Protein AF-0000000075729092 (afdb_homodimer)

Solvent-accessible surface area (backbone atoms only — not comparable to full-atom values): 12522 Å² total; per-residue (Å²): 128,82,78,74,72,52,70,44,85,61,42,32,32,31,34,35,47,95,58,29,35,38,37,41,36,49,40,50,64,43,55,72,91,57,51,46,75,46,77,56,92,56,29,40,37,39,37,37,62,43,78,69,82,61,87,79,46,42,79,76,45,82,51,62,84,62,30,34,34,75,48,74,46,71,58,53,91,55,36,30,79,88,59,50,46,73,47,78,49,36,11,23,33,40,36,38,30,33,46,53,78,73,70,75,71,72,72,72,77,125,129,82,78,72,72,53,70,44,83,61,42,32,32,31,33,36,45,97,59,29,36,38,37,40,37,48,38,50,63,43,56,74,92,56,49,46,75,46,76,55,94,55,28,40,37,38,38,37,62,45,79,68,82,60,87,78,46,42,79,73,46,84,50,61,84,63,30,35,34,75,48,73,47,71,57,52,90,56,36,31,80,88,60,51,46,71,47,76,48,36,10,24,34,39,37,38,30,33,45,53,78,72,71,74,72,72,72,71,78,123

Foldseek 3Di:
DPPPWDEDEWDKDWDDDPWKIKIKTAAAPFDPVQWDWDADPQKIKIKGFFDDDDPPDDDDDDDDDGTIYIDMDGHDPQWDSVPWDWDADNRMIMIITTGHPPPPPPPPPD/DPVPWDEDEWDKDWDDDPWKIKIKTAAAPFDPVQWDWDADPQKIKIKGFFDDDDPPDDDDDDDDDGTIYIDMDGHDPQWDSVPWDWDADNRMIMIITTGHPPPPPPPPPD

Organism: Trichomonas vaginalis (strain ATCC PRA-98 / G3) (NCBI:txid412133)

pLDDT: mean 90.18, std 14.42, range [42.75, 98.44]

Secondary structure (DSSP, 8-state):
------EEPPPEEEEE-SSEEEEEEE-TT--GGG-EEEEETTEEEEEEEE----TTPEEEE-----EEEEEEEEPPTTB-GGG-EEEEETTEEEEEEEB-----------/------EEPPPEEEEE-SSEEEEEEE-TT--GGG-EEEEETTEEEEEEEE----TTPEEEE-----EEEEEEEEPPTTB-GGG-EEEEETTEEEEEEEBP----------

InterPro domains:
  IPR002068 Alpha crystallin/Hsp20 domain [PF00011] (15-105)
  IPR002068 Alpha crystallin/Hsp20 domain [PS01031] (3-110)
  IPR008978 HSP20-like chaperone [G3DSA:2.60.40.790] (1-109)
  IPR008978 HSP20-like chaperone [SSF49764] (6-106)
  IPR044587 Heat shock protein 21-like [PTHR46733] (16-103)

Radius of gyration: 22.76 Å; Cα contacts (8 Å, |Δi|>4): 459; chains: 2; bounding box: 58×94×54 Å

Nearest PDB structures (foldseek):
  5zul-assembly1_F-2  TM=8.854E-01  e=3.821E-09  Mycobacterium marinum M
  6l6m-assembly1_A  TM=8.908E-01  e=1.322E-08  Entamoeba histolytica
  5zul-assembly1_C-2  TM=9.025E-01  e=1.187E-08  Mycobacterium marinum M
  5zul-assembly1_A-2  TM=9.071E-01  e=3.686E-08  Mycobacterium marinum M
  7ck4-assembly1_A  TM=7.048E-01  e=1.732E-05  Synechococcus phage S-ShM2

Sequence (220 aa):
MSVTKTTITAPSDSFETAASYLINIELPGIAKKDVNIDISENIISVKAEKKGPCKDYTKIDSGRVYGSIESSWKVPKDGDAEKITAALNEGLLTITIPKTKKREIKINLEMSVTKTTITAPSDSFETAASYLINIELPGIAKKDVNIDISENIISVKAEKKGPCKDYTKIDSGRVYGSIESSWKVPKDGDAEKITAALNEGLLTITIPKTKKREIKINLE

Structure (mmCIF, N/CA/C/O backbone):
data_AF-0000000075729092-model_v1
#
loop_
_entity.id
_entity.type
_entity.pdbx_description
1 polymer 'Hsp20/alpha crystallin family protein'
#
loop_
_atom_site.group_PDB
_atom_site.id
_atom_site.type_symbol
_atom_site.label_atom_id
_atom_site.label_alt_id
_atom_site.label_comp_id
_atom_site.label_asym_id
_atom_site.label_entity_id
_atom_site.label_seq_id
_atom_site.pdbx_PDB_ins_code
_atom_site.Cartn_x
_atom_site.Cartn_y
_atom_site.Cartn_z
_atom_site.occupancy
_atom_site.B_iso_or_equiv
_atom_site.auth_seq_id
_atom_site.auth_comp_id
_atom_site.auth_asym_id
_atom_site.auth_atom_id
_atom_site.pdbx_PDB_model_num
ATOM 1 N N . MET A 1 1 ? 28.422 10.945 -12.906 1 42.75 1 MET A N 1
ATOM 2 C CA . MET A 1 1 ? 27.172 10.609 -13.586 1 42.75 1 MET A CA 1
ATOM 3 C C . MET A 1 1 ? 26 10.633 -12.609 1 42.75 1 MET A C 1
ATOM 5 O O . MET A 1 1 ? 26.047 9.992 -11.555 1 42.75 1 MET A O 1
ATOM 9 N N . SER A 1 2 ? 25.297 11.609 -12.43 1 48.78 2 SER A N 1
ATOM 10 C CA . SER A 1 2 ? 24.281 11.906 -11.43 1 48.78 2 SER A CA 1
ATOM 11 C C . SER A 1 2 ? 23.188 10.844 -11.422 1 48.78 2 SER A C 1
ATOM 13 O O . SER A 1 2 ? 22.516 10.617 -12.438 1 48.78 2 SER A O 1
ATOM 15 N N . VAL A 1 3 ? 23.406 9.656 -10.922 1 54.03 3 VAL A N 1
ATOM 16 C CA . VAL A 1 3 ? 22.453 8.555 -10.828 1 54.03 3 VAL A CA 1
ATOM 17 C C . VAL A 1 3 ? 21.078 9.094 -10.422 1 54.03 3 VAL A C 1
ATOM 19 O O . VAL A 1 3 ? 20.906 9.586 -9.305 1 54.03 3 VAL A O 1
ATOM 22 N N . THR A 1 4 ? 20.391 9.836 -11.266 1 60.59 4 THR A N 1
ATOM 23 C CA . THR A 1 4 ? 19.094 10.484 -11.039 1 60.59 4 THR A CA 1
ATOM 24 C C . THR A 1 4 ? 18.078 9.484 -10.5 1 60.59 4 THR A C 1
ATOM 26 O O . THR A 1 4 ? 17.672 8.57 -11.211 1 60.59 4 THR A O 1
ATOM 29 N N . LYS A 1 5 ? 18.25 9.227 -9.188 1 71.69 5 LYS A N 1
ATOM 30 C CA . LYS A 1 5 ? 17.266 8.336 -8.555 1 71.69 5 LYS A CA 1
ATOM 31 C C . LYS A 1 5 ? 15.844 8.773 -8.883 1 71.69 5 LYS A C 1
ATOM 33 O O . LYS A 1 5 ? 15.531 9.961 -8.898 1 71.69 5 LYS A O 1
ATOM 38 N N . THR A 1 6 ? 15.188 7.98 -9.656 1 86.75 6 THR A N 1
ATOM 39 C CA . THR A 1 6 ? 13.82 8.273 -10.078 1 86.75 6 THR A CA 1
ATOM 40 C C . THR A 1 6 ? 12.906 8.422 -8.867 1 86.75 6 THR A C 1
ATOM 42 O O . THR A 1 6 ? 12.883 7.555 -7.992 1 86.75 6 THR A O 1
ATOM 45 N N . THR A 1 7 ? 12.414 9.664 -8.688 1 93.25 7 THR A N 1
ATOM 46 C CA . THR A 1 7 ? 11.461 9.891 -7.613 1 93.25 7 THR A CA 1
ATOM 47 C C . THR A 1 7 ? 10.047 9.562 -8.062 1 93.25 7 THR A C 1
ATOM 49 O O . THR A 1 7 ? 9.609 9.992 -9.133 1 93.25 7 THR A O 1
ATOM 52 N N . ILE A 1 8 ? 9.406 8.688 -7.344 1 95.06 8 ILE A N 1
ATOM 53 C CA . ILE A 1 8 ? 8.039 8.32 -7.695 1 95.06 8 ILE A CA 1
ATOM 54 C C . ILE A 1 8 ? 7.062 9.023 -6.758 1 95.06 8 ILE A C 1
ATOM 56 O O . ILE A 1 8 ? 7.449 9.5 -5.688 1 95.06 8 ILE A O 1
ATOM 60 N N . THR A 1 9 ? 5.875 9.117 -7.23 1 94.56 9 THR A N 1
ATOM 61 C CA . THR A 1 9 ? 4.836 9.75 -6.426 1 94.56 9 THR A CA 1
ATOM 62 C C . THR A 1 9 ? 4.043 8.711 -5.645 1 94.56 9 THR A C 1
ATOM 64 O O . THR A 1 9 ? 3.418 7.824 -6.234 1 94.56 9 THR A O 1
ATOM 67 N N . ALA A 1 10 ? 4.09 8.859 -4.395 1 96.62 10 ALA A N 1
ATOM 68 C CA . ALA A 1 10 ? 3.252 7.992 -3.57 1 96.62 10 ALA A CA 1
ATOM 69 C C . ALA A 1 10 ? 1.82 8.516 -3.498 1 96.62 10 ALA A C 1
ATOM 71 O O . ALA A 1 10 ? 1.595 9.68 -3.168 1 96.62 10 ALA A O 1
ATOM 72 N N . PRO A 1 11 ? 0.875 7.711 -3.82 1 97.25 11 PRO A N 1
ATOM 73 C CA . PRO A 1 11 ? -0.498 8.195 -3.674 1 97.25 11 PRO A CA 1
ATOM 74 C C . PRO A 1 11 ? -0.792 8.719 -2.27 1 97.25 11 PRO A C 1
ATOM 76 O O . PRO A 1 11 ? -0.457 8.062 -1.28 1 97.25 11 PRO A O 1
ATOM 79 N N . SER A 1 12 ? -1.35 9.93 -2.248 1 97.75 12 SER A N 1
ATOM 80 C CA . SER A 1 12 ? -1.624 10.547 -0.955 1 97.75 12 SER A CA 1
ATOM 81 C C . SER A 1 12 ? -2.883 11.406 -1.01 1 97.75 12 SER A C 1
ATOM 83 O O . SER A 1 12 ? -3.307 11.828 -2.088 1 97.75 12 SER A O 1
ATOM 85 N N . ASP A 1 13 ? -3.527 11.516 0.143 1 97 13 ASP A N 1
ATOM 86 C CA . ASP A 1 13 ? -4.637 12.453 0.283 1 97 13 ASP A CA 1
ATOM 87 C C . ASP A 1 13 ? -4.617 13.125 1.655 1 97 13 ASP A C 1
ATOM 89 O O . ASP A 1 13 ? -3.855 12.719 2.539 1 97 13 ASP A O 1
ATOM 93 N N . SER A 1 14 ? -5.25 14.242 1.708 1 97.44 14 SER A N 1
ATOM 94 C CA . SER A 1 14 ? -5.344 14.953 2.977 1 97.44 14 SER A CA 1
ATOM 95 C C . SER A 1 14 ? -6.789 15.336 3.291 1 97.44 14 SER A C 1
ATOM 97 O O . SER A 1 14 ? -7.582 15.578 2.381 1 97.44 14 SER A O 1
ATOM 99 N N . PHE A 1 15 ? -7.035 15.391 4.613 1 97.06 15 PHE A N 1
ATOM 100 C CA . PHE A 1 15 ? -8.367 15.695 5.125 1 97.06 15 PHE A CA 1
ATOM 101 C C . PHE A 1 15 ? -8.289 16.656 6.301 1 97.06 15 PHE A C 1
ATOM 103 O O . PHE A 1 15 ? -7.238 16.781 6.938 1 97.06 15 PHE A O 1
ATOM 110 N N . GLU A 1 16 ? -9.453 17.266 6.477 1 96.31 16 GLU A N 1
ATOM 111 C CA . GLU A 1 16 ? -9.609 18.125 7.652 1 96.31 16 GLU A CA 1
ATOM 112 C C . GLU A 1 16 ? -10.797 17.688 8.5 1 96.31 16 GLU A C 1
ATOM 114 O O . GLU A 1 16 ? -11.875 17.406 7.965 1 96.31 16 GLU A O 1
ATOM 119 N N . THR A 1 17 ? -10.555 17.578 9.797 1 94.69 17 THR A N 1
ATOM 120 C CA . THR A 1 17 ? -11.617 17.359 10.773 1 94.69 17 THR A CA 1
ATOM 121 C C . THR A 1 17 ? -11.742 18.562 11.711 1 94.69 17 THR A C 1
ATOM 123 O O . THR A 1 17 ? -11.031 19.562 11.547 1 94.69 17 THR A O 1
ATOM 126 N N . ALA A 1 18 ? -12.672 18.438 12.586 1 93.31 18 ALA A N 1
ATOM 127 C CA . ALA A 1 18 ? -12.828 19.516 13.539 1 93.31 18 ALA A CA 1
ATOM 128 C C . ALA A 1 18 ? -11.594 19.672 14.422 1 93.31 18 ALA A C 1
ATOM 130 O O . ALA A 1 18 ? -11.195 20.781 14.766 1 93.31 18 ALA A O 1
ATOM 131 N N . ALA A 1 19 ? -10.922 18.609 14.656 1 95.38 19 ALA A N 1
ATOM 132 C CA . ALA A 1 19 ? -9.875 18.609 15.672 1 95.38 19 ALA A CA 1
ATOM 133 C C . ALA A 1 19 ? -8.492 18.531 15.023 1 95.38 19 ALA A C 1
ATOM 135 O O . ALA A 1 19 ? -7.48 18.828 15.672 1 95.38 19 ALA A O 1
ATOM 136 N N . SER A 1 20 ? -8.477 18.047 13.773 1 97.19 20 SER A N 1
ATOM 137 C CA . SER A 1 20 ? -7.145 17.75 13.242 1 97.19 20 SER A CA 1
ATOM 138 C C . SER A 1 20 ? -7.141 17.766 11.719 1 97.19 20 SER A C 1
ATOM 140 O O . SER A 1 20 ? -8.203 17.812 11.094 1 97.19 20 SER A O 1
ATOM 142 N N . TYR A 1 21 ? -5.996 17.828 11.141 1 97.25 21 TYR A N 1
ATOM 143 C CA . TYR A 1 21 ? -5.727 17.5 9.75 1 97.25 21 TYR A CA 1
ATOM 144 C C . TYR A 1 21 ? -5.109 16.109 9.625 1 97.25 21 TYR A C 1
ATOM 146 O O . TYR A 1 21 ? -4.312 15.695 10.477 1 97.25 21 TYR A O 1
ATOM 154 N N . LEU A 1 22 ? -5.469 15.422 8.547 1 97.5 22 LEU A N 1
ATOM 155 C CA . LEU A 1 22 ? -4.953 14.078 8.297 1 97.5 22 LEU A CA 1
ATOM 156 C C . LEU A 1 22 ? -4.285 13.992 6.93 1 97.5 22 LEU A C 1
ATOM 158 O O . LEU A 1 22 ? -4.809 14.523 5.945 1 97.5 22 LEU A O 1
ATOM 162 N N . ILE A 1 23 ? -3.123 13.422 6.926 1 97.88 23 ILE A N 1
ATOM 163 C CA . ILE A 1 23 ? -2.443 13.086 5.68 1 97.88 23 ILE A CA 1
ATOM 164 C C . ILE A 1 23 ? -2.266 11.57 5.59 1 97.88 23 ILE A C 1
ATOM 166 O O . ILE A 1 23 ? -1.713 10.945 6.496 1 97.88 23 ILE A O 1
ATOM 170 N N . ASN A 1 24 ? -2.811 10.984 4.527 1 97.69 24 ASN A N 1
ATOM 171 C CA . ASN A 1 24 ? -2.641 9.562 4.273 1 97.69 24 ASN A CA 1
ATOM 172 C C . ASN A 1 24 ? -1.736 9.305 3.072 1 97.69 24 ASN A C 1
ATOM 174 O O . ASN A 1 24 ? -1.952 9.875 1.998 1 97.69 24 ASN A O 1
ATOM 178 N N . ILE A 1 25 ? -0.738 8.523 3.238 1 98.25 25 ILE A N 1
ATOM 179 C CA . ILE A 1 25 ? 0.215 8.195 2.182 1 98.25 25 ILE A CA 1
ATOM 180 C C . ILE A 1 25 ? 0.322 6.684 2.029 1 98.25 25 ILE A C 1
ATOM 182 O O . ILE A 1 25 ? 0.516 5.965 3.014 1 98.25 25 ILE A O 1
ATOM 186 N N . GLU A 1 26 ? 0.183 6.176 0.829 1 98.38 26 GLU A N 1
ATOM 187 C CA . GLU A 1 26 ? 0.308 4.742 0.588 1 98.38 26 GLU A CA 1
ATOM 188 C C . GLU A 1 26 ? 1.766 4.344 0.373 1 98.38 26 GLU A C 1
ATOM 190 O O . GLU A 1 26 ? 2.408 4.809 -0.57 1 98.38 26 GLU A O 1
ATOM 195 N N . LEU A 1 27 ? 2.248 3.451 1.256 1 98.19 27 LEU A N 1
ATOM 196 C CA . LEU A 1 27 ? 3.617 2.951 1.213 1 98.19 27 LEU A CA 1
ATOM 197 C C . LEU A 1 27 ? 3.641 1.427 1.278 1 98.19 27 LEU A C 1
ATOM 199 O O . LEU A 1 27 ? 4.266 0.85 2.174 1 98.19 27 LEU A O 1
ATOM 203 N N . PRO A 1 28 ? 3.074 0.853 0.327 1 97.75 28 PRO A N 1
ATOM 204 C CA . PRO A 1 28 ? 3.006 -0.609 0.388 1 97.75 28 PRO A CA 1
ATOM 205 C C . PRO A 1 28 ? 4.383 -1.269 0.298 1 97.75 28 PRO A C 1
ATOM 207 O O . PRO A 1 28 ? 5.176 -0.927 -0.58 1 97.75 28 PRO A O 1
ATOM 210 N N . GLY A 1 29 ? 4.621 -2.213 1.146 1 96.75 29 GLY A N 1
ATOM 211 C CA . GLY A 1 29 ? 5.844 -2.996 1.079 1 96.75 29 GLY A CA 1
ATOM 212 C C . GLY A 1 29 ? 7.023 -2.324 1.759 1 96.75 29 GLY A C 1
ATOM 213 O O . GLY A 1 29 ? 8.156 -2.807 1.675 1 96.75 29 GLY A O 1
ATOM 214 N N . ILE A 1 30 ? 6.746 -1.215 2.389 1 97.38 30 ILE A N 1
ATOM 215 C CA . ILE A 1 30 ? 7.828 -0.487 3.041 1 97.38 30 ILE A CA 1
ATOM 216 C C . ILE A 1 30 ? 7.688 -0.601 4.555 1 97.38 30 ILE A C 1
ATOM 218 O O . ILE A 1 30 ? 6.633 -0.287 5.113 1 97.38 30 ILE A O 1
ATOM 222 N N . ALA A 1 31 ? 8.695 -1.02 5.172 1 96.25 31 ALA A N 1
ATOM 223 C CA . ALA A 1 31 ? 8.688 -1.186 6.621 1 96.25 31 ALA A CA 1
ATOM 224 C C . ALA A 1 31 ? 8.812 0.162 7.328 1 96.25 31 ALA A C 1
ATOM 226 O O . ALA A 1 31 ? 9.383 1.106 6.781 1 96.25 31 ALA A O 1
ATOM 227 N N . LYS A 1 32 ? 8.281 0.148 8.539 1 96.75 32 LYS A N 1
ATOM 228 C CA . LYS A 1 32 ? 8.32 1.366 9.344 1 96.75 32 LYS A CA 1
ATOM 229 C C . LYS A 1 32 ? 9.742 1.896 9.484 1 96.75 32 LYS A C 1
ATOM 231 O O . LYS A 1 32 ? 9.969 3.104 9.398 1 96.75 32 LYS A O 1
ATOM 236 N N . LYS A 1 33 ? 10.711 1.034 9.703 1 96.5 33 LYS A N 1
ATOM 237 C CA . LYS A 1 33 ? 12.102 1.417 9.93 1 96.5 33 LYS A CA 1
ATOM 238 C C . LYS A 1 33 ? 12.695 2.078 8.688 1 96.5 33 LYS A C 1
ATOM 240 O O . LYS A 1 33 ? 13.719 2.764 8.773 1 96.5 33 LYS A O 1
ATOM 245 N N . ASP A 1 34 ? 12.102 1.893 7.555 1 97.12 34 ASP A N 1
ATOM 246 C CA . ASP A 1 34 ? 12.625 2.4 6.293 1 97.12 34 ASP A CA 1
ATOM 247 C C . ASP A 1 34 ? 11.922 3.693 5.883 1 97.12 34 ASP A C 1
ATOM 249 O O . ASP A 1 34 ? 12.094 4.168 4.758 1 97.12 34 ASP A O 1
ATOM 253 N N . VAL A 1 35 ? 11.125 4.215 6.723 1 98.19 35 VAL A N 1
ATOM 254 C CA . VAL A 1 35 ? 10.438 5.477 6.469 1 98.19 35 VAL A CA 1
ATOM 255 C C . VAL A 1 35 ? 11 6.562 7.379 1 98.19 35 VAL A C 1
ATOM 257 O O . VAL A 1 35 ? 11.062 6.391 8.602 1 98.19 35 VAL A O 1
ATOM 260 N N . ASN A 1 36 ? 11.398 7.652 6.754 1 98.25 36 ASN A N 1
ATOM 261 C CA . ASN A 1 36 ? 11.898 8.805 7.496 1 98.25 36 ASN A CA 1
ATOM 262 C C . ASN A 1 36 ? 10.93 9.984 7.422 1 98.25 36 ASN A C 1
ATOM 264 O O . ASN A 1 36 ? 10.5 10.375 6.336 1 98.25 36 ASN A O 1
ATOM 268 N N . ILE A 1 37 ? 10.602 10.461 8.555 1 97.94 37 ILE A N 1
ATOM 269 C CA . ILE A 1 37 ? 9.734 11.633 8.641 1 97.94 37 ILE A CA 1
ATOM 270 C C . ILE A 1 37 ? 10.438 12.75 9.398 1 97.94 37 ILE A C 1
ATOM 272 O O . ILE A 1 37 ? 10.953 12.531 10.5 1 97.94 37 ILE A O 1
ATOM 276 N N . ASP A 1 38 ? 10.445 13.859 8.836 1 96.88 38 ASP A N 1
ATOM 277 C CA . ASP A 1 38 ? 11.055 15.031 9.453 1 96.88 38 ASP A CA 1
ATOM 278 C C . ASP A 1 38 ? 10.086 16.219 9.43 1 96.88 38 ASP A C 1
ATOM 280 O O . ASP A 1 38 ? 9.367 16.422 8.453 1 96.88 38 ASP A O 1
ATOM 284 N N . ILE A 1 39 ? 10.117 16.922 10.453 1 95.19 39 ILE A N 1
ATOM 285 C CA . ILE A 1 39 ? 9.328 18.141 10.531 1 95.19 39 ILE A CA 1
ATOM 286 C C . ILE A 1 39 ? 10.234 19.328 10.828 1 95.19 39 ILE A C 1
ATOM 288 O O . ILE A 1 39 ? 10.844 19.406 11.898 1 95.19 39 ILE A O 1
ATOM 292 N N . SER A 1 40 ? 10.336 20.219 9.898 1 94.25 40 SER A N 1
ATOM 293 C CA . SER A 1 40 ? 11.148 21.422 10.047 1 94.25 40 SER A CA 1
ATOM 294 C C . SER A 1 40 ? 10.508 22.609 9.344 1 94.25 40 SER A C 1
ATOM 296 O O . SER A 1 40 ? 10.031 22.5 8.211 1 94.25 40 SER A O 1
ATOM 298 N N . GLU A 1 41 ? 10.492 23.734 10.047 1 93.62 41 GLU A N 1
ATOM 299 C CA . GLU A 1 41 ? 9.953 24.969 9.492 1 93.62 41 GLU A CA 1
ATOM 300 C C . GLU A 1 41 ? 8.531 24.766 8.977 1 93.62 41 GLU A C 1
ATOM 302 O O . GLU A 1 41 ? 8.211 25.172 7.859 1 93.62 41 GLU A O 1
ATOM 307 N N . ASN A 1 42 ? 7.766 24.047 9.609 1 94.38 42 ASN A N 1
ATOM 308 C CA . ASN A 1 42 ? 6.352 23.812 9.328 1 94.38 42 ASN A CA 1
ATOM 309 C C . ASN A 1 42 ? 6.164 22.984 8.055 1 94.38 42 ASN A C 1
ATOM 311 O O . ASN A 1 42 ? 5.168 23.141 7.352 1 94.38 42 ASN A O 1
ATOM 315 N N . ILE A 1 43 ? 7.242 22.281 7.816 1 97.25 43 ILE A N 1
ATOM 316 C CA . ILE A 1 43 ? 7.148 21.375 6.668 1 97.25 43 ILE A CA 1
ATOM 317 C C . ILE A 1 43 ? 7.34 19.938 7.129 1 97.25 43 ILE A C 1
ATOM 319 O O . ILE A 1 43 ? 8.297 19.625 7.844 1 97.25 43 ILE A O 1
ATOM 323 N N . ILE A 1 44 ? 6.402 19.172 6.801 1 98.06 44 ILE A N 1
ATOM 324 C CA . ILE A 1 44 ? 6.523 17.734 7.043 1 98.06 44 ILE A CA 1
ATOM 325 C C . ILE A 1 44 ? 7.148 17.062 5.824 1 98.06 44 ILE A C 1
ATOM 327 O O . ILE A 1 44 ? 6.645 17.188 4.707 1 98.06 44 ILE A O 1
ATOM 331 N N . SER A 1 45 ? 8.266 16.391 5.996 1 98.06 45 SER A N 1
ATOM 332 C CA . SER A 1 45 ? 8.93 15.672 4.91 1 98.06 45 SER A CA 1
ATOM 333 C C . SER A 1 45 ? 8.945 14.172 5.16 1 98.06 45 SER A C 1
ATOM 335 O O . SER A 1 45 ? 9.328 13.719 6.242 1 98.06 45 SER A O 1
ATOM 337 N N . VAL A 1 46 ? 8.492 13.477 4.16 1 98.31 46 VAL A N 1
ATOM 338 C CA . VAL A 1 46 ? 8.5 12.023 4.242 1 98.31 46 VAL A CA 1
ATOM 339 C C . VAL A 1 46 ? 9.406 11.445 3.158 1 98.31 46 VAL A C 1
ATOM 341 O O . VAL A 1 46 ? 9.281 11.805 1.983 1 98.31 46 VAL A O 1
ATOM 344 N N . LYS A 1 47 ? 10.305 10.594 3.594 1 98.25 47 LYS A N 1
ATOM 345 C CA . LYS A 1 47 ? 11.211 9.938 2.656 1 98.25 47 LYS A CA 1
ATOM 346 C C . LYS A 1 47 ? 11.188 8.422 2.842 1 98.25 47 LYS A C 1
ATOM 348 O O . LYS A 1 47 ? 11.172 7.934 3.971 1 98.25 47 LYS A O 1
ATOM 353 N N . ALA A 1 48 ? 11.18 7.727 1.741 1 97.94 48 ALA A N 1
ATOM 354 C CA . ALA A 1 48 ? 11.25 6.27 1.738 1 97.94 48 ALA A CA 1
ATOM 355 C C . ALA A 1 48 ? 11.75 5.75 0.392 1 97.94 48 ALA A C 1
ATOM 357 O O . ALA A 1 48 ? 11.984 6.527 -0.534 1 97.94 48 ALA A O 1
ATOM 358 N N . GLU A 1 49 ? 11.992 4.434 0.396 1 96.88 49 GLU A N 1
ATOM 359 C CA . GLU A 1 49 ? 12.438 3.801 -0.84 1 96.88 49 GLU A CA 1
ATOM 360 C C . GLU A 1 49 ? 11.641 2.535 -1.134 1 96.88 49 GLU A C 1
ATOM 362 O O . GLU A 1 49 ? 11.539 1.646 -0.284 1 96.88 49 GLU A O 1
ATOM 367 N N . LYS A 1 50 ? 11 2.607 -2.275 1 96 50 LYS A N 1
ATOM 368 C CA . LYS A 1 50 ? 10.352 1.394 -2.758 1 96 50 LYS A CA 1
ATOM 369 C C . LYS A 1 50 ? 11.289 0.582 -3.646 1 96 50 LYS A C 1
ATOM 371 O O . LYS A 1 50 ? 11.508 0.932 -4.809 1 96 50 LYS A O 1
ATOM 376 N N . LYS A 1 51 ? 11.695 -0.49 -3.158 1 92.12 51 LYS A N 1
ATOM 377 C CA . LYS A 1 51 ? 12.703 -1.285 -3.855 1 92.12 51 LYS A CA 1
ATOM 378 C C . LYS A 1 51 ? 12.055 -2.211 -4.883 1 92.12 51 LYS A C 1
ATOM 380 O O . LYS A 1 51 ? 10.992 -2.777 -4.633 1 92.12 51 LYS A O 1
ATOM 385 N N . GLY A 1 52 ? 12.734 -2.352 -6.012 1 86.88 52 GLY A N 1
ATOM 386 C CA . GLY A 1 52 ? 12.266 -3.215 -7.086 1 86.88 52 GLY A CA 1
ATOM 387 C C . GLY A 1 52 ? 12.656 -4.668 -6.891 1 86.88 52 GLY A C 1
ATOM 388 O O . GLY A 1 52 ? 13.281 -5.023 -5.895 1 86.88 52 GLY A O 1
ATOM 389 N N . PRO A 1 53 ? 12.258 -5.469 -7.891 1 84.25 53 PRO A N 1
ATOM 390 C CA . PRO A 1 53 ? 12.547 -6.898 -7.793 1 84.25 53 PRO A CA 1
ATOM 391 C C . PRO A 1 53 ? 14.047 -7.203 -7.895 1 84.25 53 PRO A C 1
ATOM 393 O O . PRO A 1 53 ? 14.812 -6.371 -8.383 1 84.25 53 PRO A O 1
ATOM 396 N N . CYS A 1 54 ? 14.359 -8.406 -7.441 1 86.25 54 CYS A N 1
ATOM 397 C CA . CYS A 1 54 ? 15.734 -8.875 -7.52 1 86.25 54 CYS A CA 1
ATOM 398 C C . CYS A 1 54 ? 16.141 -9.125 -8.969 1 86.25 54 CYS A C 1
ATOM 400 O O . CYS A 1 54 ? 15.289 -9.336 -9.836 1 86.25 54 CYS A O 1
ATOM 402 N N . LYS A 1 55 ? 17.375 -9.258 -9.188 1 84.94 55 LYS A N 1
ATOM 403 C CA . LYS A 1 55 ? 17.938 -9.445 -10.523 1 84.94 55 LYS A CA 1
ATOM 404 C C . LYS A 1 55 ? 17.578 -10.82 -11.078 1 84.94 55 LYS A C 1
ATOM 406 O O . LYS A 1 55 ? 17.422 -10.992 -12.289 1 84.94 55 LYS A O 1
ATOM 411 N N . ASP A 1 56 ? 17.422 -11.758 -10.188 1 87.56 56 ASP A N 1
ATOM 412 C CA . ASP A 1 56 ? 17.188 -13.133 -10.617 1 87.56 56 ASP A CA 1
ATOM 413 C C . ASP A 1 56 ? 15.711 -13.359 -10.953 1 87.56 56 ASP A C 1
ATOM 415 O O . ASP A 1 56 ? 15.32 -14.469 -11.328 1 87.56 56 ASP A O 1
ATOM 419 N N . TYR A 1 57 ? 14.969 -12.367 -10.852 1 90.62 57 TYR A N 1
ATOM 420 C CA . TYR A 1 57 ? 13.547 -12.469 -11.156 1 90.62 57 TYR A CA 1
ATOM 421 C C . TYR A 1 57 ? 13.266 -12.031 -12.586 1 90.62 57 TYR A C 1
ATOM 423 O O . TYR A 1 57 ? 13.797 -11.023 -13.055 1 90.62 57 TYR A O 1
ATOM 431 N N . THR A 1 58 ? 12.555 -12.836 -13.32 1 93.38 58 THR A N 1
ATOM 432 C CA . THR A 1 58 ? 12.109 -12.453 -14.648 1 93.38 58 THR A CA 1
ATOM 433 C C . THR A 1 58 ? 10.742 -11.766 -14.586 1 93.38 58 THR A C 1
ATOM 435 O O . THR A 1 58 ? 9.758 -12.383 -14.172 1 93.38 58 THR A O 1
ATOM 438 N N . LYS A 1 59 ? 10.719 -10.602 -15.086 1 93.94 59 LYS A N 1
ATOM 439 C CA . LYS A 1 59 ? 9.477 -9.828 -15.039 1 93.94 59 LYS A CA 1
ATOM 440 C C . LYS A 1 59 ? 8.477 -10.328 -16.078 1 93.94 59 LYS A C 1
ATOM 442 O O . LYS A 1 59 ? 8.82 -10.5 -17.25 1 93.94 59 LYS A O 1
ATOM 447 N N . ILE A 1 60 ? 7.316 -10.609 -15.664 1 94.31 60 ILE A N 1
ATOM 448 C CA . ILE A 1 60 ? 6.25 -11.047 -16.562 1 94.31 60 ILE A CA 1
ATOM 449 C C . ILE A 1 60 ? 5.305 -9.883 -16.844 1 94.31 60 ILE A C 1
ATOM 451 O O . ILE A 1 60 ? 4.965 -9.617 -18 1 94.31 60 ILE A O 1
ATOM 455 N N . ASP A 1 61 ? 4.859 -9.156 -15.859 1 92.62 61 ASP A N 1
ATOM 456 C CA . ASP A 1 61 ? 4 -7.98 -15.93 1 92.62 61 ASP A CA 1
ATOM 457 C C . ASP A 1 61 ? 4.391 -6.949 -14.875 1 92.62 61 ASP A C 1
ATOM 459 O O . ASP A 1 61 ? 4.77 -7.309 -13.758 1 92.62 61 ASP A O 1
ATOM 463 N N . SER A 1 62 ? 4.324 -5.609 -15.344 1 90.06 62 SER A N 1
ATOM 464 C CA . SER A 1 62 ? 4.738 -4.531 -14.453 1 90.06 62 SER A CA 1
ATOM 465 C C . SER A 1 62 ? 3.627 -3.5 -14.281 1 90.06 62 SER A C 1
ATOM 467 O O . SER A 1 62 ? 3.184 -2.887 -15.25 1 90.06 62 SER A O 1
ATOM 469 N N . GLY A 1 63 ? 3.141 -3.447 -13.148 1 94 63 GLY A N 1
ATOM 470 C CA . GLY A 1 63 ? 2.135 -2.439 -12.844 1 94 63 GLY A CA 1
ATOM 471 C C . GLY A 1 63 ? 2.465 -1.613 -11.617 1 94 63 GLY A C 1
ATOM 472 O O . GLY A 1 63 ? 1.81 -0.605 -11.344 1 94 63 GLY A O 1
ATOM 473 N N . ARG A 1 64 ? 3.512 -2.068 -11.039 1 95.44 64 ARG A N 1
ATOM 474 C CA . ARG A 1 64 ? 3.971 -1.312 -9.875 1 95.44 64 ARG A CA 1
ATOM 475 C C . ARG A 1 64 ? 5.156 -0.423 -10.242 1 95.44 64 ARG A C 1
ATOM 477 O O . ARG A 1 64 ? 5.887 -0.708 -11.188 1 95.44 64 ARG A O 1
ATOM 484 N N . VAL A 1 65 ? 5.223 0.643 -9.531 1 94.19 65 VAL A N 1
ATOM 485 C CA . VAL A 1 65 ? 6.34 1.558 -9.742 1 94.19 65 VAL A CA 1
ATOM 486 C C . VAL A 1 65 ? 7.305 1.476 -8.562 1 94.19 65 VAL A C 1
ATOM 488 O O . VAL A 1 65 ? 6.902 1.137 -7.445 1 94.19 65 VAL A O 1
ATOM 491 N N . TYR A 1 66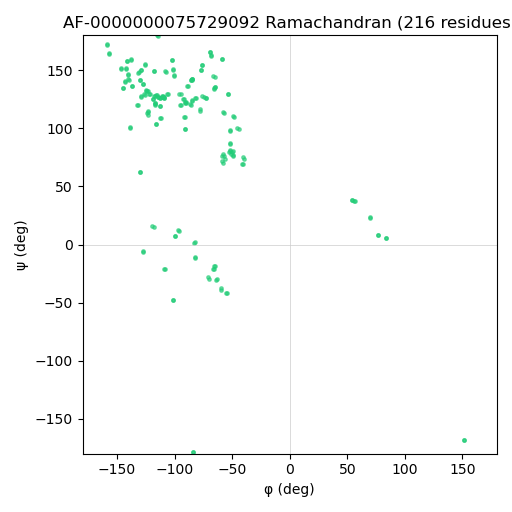 ? 8.586 1.704 -8.953 1 94.94 66 TYR A N 1
ATOM 492 C CA . TYR A 1 66 ? 9.633 1.598 -7.945 1 94.94 66 TYR A CA 1
ATOM 493 C C . TYR A 1 66 ? 10.547 2.816 -7.98 1 94.94 66 TYR A C 1
ATOM 495 O O . TYR A 1 66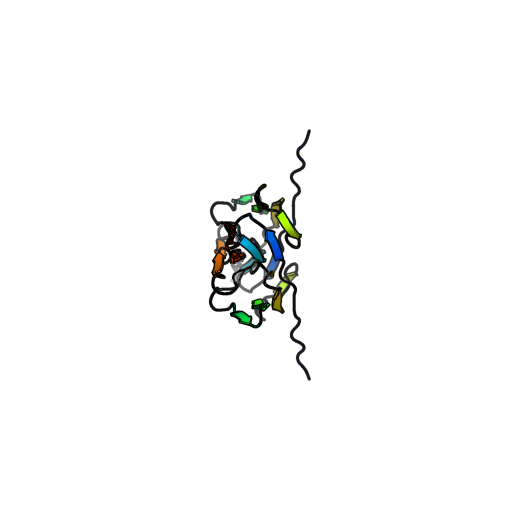 ? 10.797 3.385 -9.047 1 94.94 66 TYR A O 1
ATOM 503 N N . GLY A 1 67 ? 11.047 3.148 -6.824 1 96.25 67 GLY A N 1
ATOM 504 C CA . GLY A 1 67 ? 11.938 4.297 -6.734 1 96.25 67 GLY A CA 1
ATOM 505 C C . GLY A 1 67 ? 11.898 4.98 -5.383 1 96.25 67 GLY A C 1
ATOM 506 O O . GLY A 1 67 ? 11.383 4.418 -4.414 1 96.25 67 GLY A O 1
ATOM 507 N N . SER A 1 68 ? 12.508 6.152 -5.359 1 97.31 68 SER A N 1
ATOM 508 C CA . SER A 1 68 ? 12.555 6.938 -4.129 1 97.31 68 SER A CA 1
ATOM 509 C C . SER A 1 68 ? 11.297 7.781 -3.967 1 97.31 68 SER A C 1
ATOM 511 O O . SER A 1 68 ? 10.758 8.305 -4.945 1 97.31 68 SER A O 1
ATOM 513 N N . ILE A 1 69 ? 10.875 7.883 -2.744 1 97.81 69 ILE A N 1
ATOM 514 C CA . ILE A 1 69 ? 9.727 8.703 -2.389 1 97.81 69 ILE A CA 1
ATOM 515 C C . ILE A 1 69 ? 10.172 9.891 -1.543 1 97.81 69 ILE A C 1
ATOM 517 O O . ILE A 1 69 ? 10.875 9.719 -0.544 1 97.81 69 ILE A O 1
ATOM 521 N N . GLU A 1 70 ? 9.805 11.008 -1.993 1 97.56 70 GLU A N 1
ATOM 522 C CA . GLU A 1 70 ? 10.031 12.25 -1.256 1 97.56 70 GLU A CA 1
ATOM 523 C C . GLU A 1 70 ? 8.82 13.172 -1.346 1 97.56 70 GLU A C 1
ATOM 525 O O . GLU A 1 70 ? 8.602 13.828 -2.369 1 97.56 70 GLU A O 1
ATOM 530 N N . SER A 1 71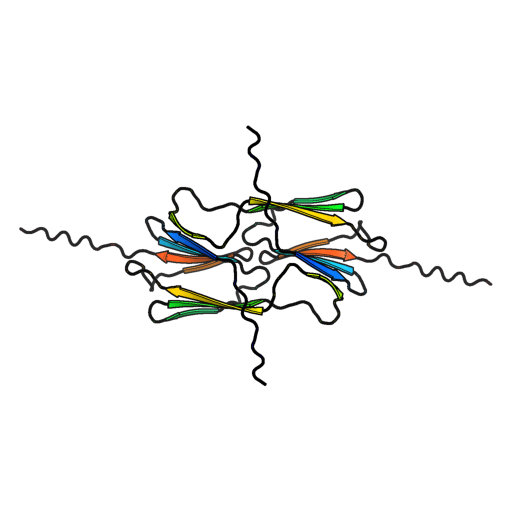 ? 8.055 13.156 -0.293 1 97.56 71 SER A N 1
ATOM 531 C CA . SER A 1 71 ? 6.84 13.961 -0.235 1 97.56 71 SER A CA 1
ATOM 532 C C . SER A 1 71 ? 6.914 14.992 0.888 1 97.56 71 SER A C 1
ATOM 534 O O . SER A 1 71 ? 7.555 14.758 1.913 1 97.56 71 SER A O 1
ATOM 536 N N . SER A 1 72 ? 6.25 16.109 0.663 1 97.31 72 SER A N 1
ATOM 537 C CA . SER A 1 72 ? 6.227 17.141 1.701 1 97.31 72 SER A CA 1
ATOM 538 C C . SER A 1 72 ? 4.867 17.812 1.779 1 97.31 72 SER A C 1
ATOM 540 O O . SER A 1 72 ? 4.145 17.891 0.783 1 97.31 72 SER A O 1
ATOM 542 N N . TRP A 1 73 ? 4.578 18.266 2.969 1 97.25 73 TRP A N 1
ATOM 543 C CA . TRP A 1 73 ? 3.338 18.984 3.23 1 97.25 73 TRP A CA 1
ATOM 544 C C . TRP A 1 73 ? 3.576 20.141 4.188 1 97.25 73 TRP A C 1
ATOM 546 O O . TRP A 1 73 ? 4.359 20.031 5.133 1 97.25 73 TRP A O 1
ATOM 556 N N . LYS A 1 74 ? 2.883 21.188 4.023 1 97.06 74 LYS A N 1
ATOM 557 C CA . LYS A 1 74 ? 2.951 22.312 4.941 1 97.06 74 LYS A CA 1
ATOM 558 C C . LYS A 1 74 ? 1.961 22.156 6.09 1 97.06 74 LYS A C 1
ATOM 560 O O . LYS A 1 74 ? 0.813 21.766 5.879 1 97.06 74 LYS A O 1
ATOM 565 N N . VAL A 1 75 ? 2.449 22.453 7.258 1 97.12 75 VAL A N 1
ATOM 566 C CA . VAL A 1 75 ? 1.556 22.453 8.414 1 97.12 75 VAL A CA 1
ATOM 567 C C . VAL A 1 75 ? 0.633 23.672 8.344 1 97.12 75 VAL A C 1
ATOM 569 O O . VAL A 1 75 ? 1.098 24.812 8.211 1 97.12 75 VAL A O 1
ATOM 572 N N . PRO A 1 76 ? -0.616 23.422 8.414 1 96 76 PRO A N 1
ATOM 573 C CA . PRO A 1 76 ? -1.541 24.562 8.367 1 96 76 PRO A CA 1
ATOM 574 C C . PRO A 1 76 ? -1.298 25.562 9.484 1 96 76 PRO A C 1
ATOM 576 O O . PRO A 1 76 ? -0.75 25.219 10.531 1 96 76 PRO A O 1
ATOM 579 N N . LYS A 1 77 ? -1.777 26.797 9.312 1 94 77 LYS A N 1
ATOM 580 C CA . LYS A 1 77 ? -1.552 27.859 10.273 1 94 77 LYS A CA 1
ATOM 581 C C . LYS A 1 77 ? -2.121 27.516 11.641 1 94 77 LYS A C 1
ATOM 583 O O . LYS A 1 77 ? -1.523 27.828 12.672 1 94 77 LYS A O 1
ATOM 588 N N . ASP A 1 78 ? -3.234 26.875 11.641 1 95.69 78 ASP A N 1
ATOM 589 C CA . ASP A 1 78 ? -3.871 26.547 12.914 1 95.69 78 ASP A CA 1
ATOM 590 C C . ASP A 1 78 ? -3.531 25.109 13.328 1 95.69 78 ASP A C 1
ATOM 592 O O . ASP A 1 78 ? -4.211 24.531 14.18 1 95.69 78 ASP A O 1
ATOM 596 N N . GLY A 1 79 ? -2.57 24.547 12.641 1 96.69 79 GLY A N 1
ATOM 597 C CA . GLY A 1 79 ? -2.078 23.234 13.055 1 96.69 79 GLY A CA 1
ATOM 598 C C . GLY A 1 79 ? -1.006 23.312 14.117 1 96.69 79 GLY A C 1
ATOM 599 O O . GLY A 1 79 ? -0.152 24.203 14.086 1 96.69 79 GLY A O 1
ATOM 600 N N . ASP A 1 80 ? -1.029 22.406 15.07 1 95.12 80 ASP A N 1
ATOM 601 C CA . ASP A 1 80 ? -0.029 22.328 16.125 1 95.12 80 ASP A CA 1
ATOM 602 C C . ASP A 1 80 ? 1.121 21.406 15.734 1 95.12 80 ASP A C 1
ATOM 604 O O . ASP A 1 80 ? 1.047 20.203 15.93 1 95.12 80 ASP A O 1
ATOM 608 N N . ALA A 1 81 ? 2.197 21.953 15.289 1 93.75 81 ALA A N 1
ATOM 609 C CA . ALA A 1 81 ? 3.33 21.203 14.758 1 93.75 81 ALA A CA 1
ATOM 610 C C . ALA A 1 81 ? 3.99 20.375 15.852 1 93.75 81 ALA A C 1
ATOM 612 O O . ALA A 1 81 ? 4.621 19.344 15.562 1 93.75 81 ALA A O 1
ATOM 613 N N . GLU A 1 82 ? 3.785 20.734 17.062 1 93.56 82 GLU A N 1
ATOM 614 C CA . GLU A 1 82 ? 4.441 20.062 18.188 1 93.56 82 GLU A CA 1
ATOM 615 C C . GLU A 1 82 ? 3.695 18.797 18.578 1 93.56 82 GLU A C 1
ATOM 617 O O . GLU A 1 82 ? 4.223 17.969 19.328 1 93.56 82 GLU A O 1
ATOM 622 N N . LYS A 1 83 ? 2.576 18.656 18.078 1 95.75 83 LYS A N 1
ATOM 623 C CA . LYS A 1 83 ? 1.764 17.531 18.5 1 95.75 83 LYS A CA 1
ATOM 624 C C . LYS A 1 83 ? 1.457 16.594 17.344 1 95.75 83 LYS A C 1
ATOM 626 O O . LYS A 1 83 ? 0.544 15.766 17.422 1 95.75 83 LYS A O 1
ATOM 631 N N . ILE A 1 84 ? 2.166 16.766 16.344 1 97.25 84 ILE A N 1
ATOM 632 C CA . ILE A 1 84 ? 1.965 15.938 15.164 1 97.25 84 ILE A CA 1
ATOM 633 C C . ILE A 1 84 ? 2.303 14.484 15.5 1 97.25 84 ILE A C 1
ATOM 635 O O . ILE A 1 84 ? 3.291 14.211 16.188 1 97.25 84 ILE A O 1
ATOM 639 N N . THR A 1 85 ? 1.463 13.562 15.078 1 97.56 85 THR A N 1
ATOM 640 C CA . THR A 1 85 ? 1.712 12.133 15.234 1 97.56 85 THR A CA 1
ATOM 641 C C . THR A 1 85 ? 1.625 11.422 13.891 1 97.56 85 THR A C 1
ATOM 643 O O . THR A 1 85 ? 1.02 11.93 12.945 1 97.56 85 THR A O 1
ATOM 646 N N . ALA A 1 86 ? 2.293 10.289 13.797 1 97.94 86 ALA A N 1
ATOM 647 C CA . ALA A 1 86 ? 2.268 9.492 12.57 1 97.94 86 ALA A CA 1
ATOM 648 C C . ALA A 1 86 ? 2.191 8 12.898 1 97.94 86 ALA A C 1
ATOM 650 O O . ALA A 1 86 ? 2.791 7.539 13.867 1 97.94 86 ALA A O 1
ATOM 651 N N . ALA A 1 87 ? 1.472 7.266 12.148 1 97.75 87 ALA A N 1
ATOM 652 C CA . ALA A 1 87 ? 1.367 5.816 12.273 1 97.75 87 ALA A CA 1
ATOM 653 C C . ALA A 1 87 ? 1.409 5.137 10.906 1 97.75 87 ALA A C 1
ATOM 655 O O . ALA A 1 87 ? 0.806 5.625 9.945 1 97.75 87 ALA A O 1
ATOM 656 N N . LEU A 1 88 ? 2.152 4.074 10.82 1 97.75 88 LEU A N 1
ATOM 657 C CA . LEU A 1 88 ? 2.193 3.26 9.617 1 97.75 88 LEU A CA 1
ATOM 658 C C . LEU A 1 88 ? 1.566 1.892 9.859 1 97.75 88 LEU A C 1
ATOM 660 O O . LEU A 1 88 ? 2.125 1.069 10.586 1 97.75 88 LEU A O 1
ATOM 664 N N . ASN A 1 89 ? 0.382 1.717 9.242 1 96.38 89 ASN A N 1
ATOM 665 C CA . ASN A 1 89 ? -0.343 0.457 9.375 1 96.38 89 ASN A CA 1
ATOM 666 C C . ASN A 1 89 ? -0.76 -0.092 8.016 1 96.38 89 ASN A C 1
ATOM 668 O O . ASN A 1 89 ? -1.33 0.633 7.195 1 96.38 89 ASN A O 1
ATOM 672 N N . GLU A 1 90 ? -0.427 -1.341 7.734 1 96.69 90 GLU A N 1
ATOM 673 C CA . GLU A 1 90 ? -0.847 -1.998 6.5 1 96.69 90 GLU A CA 1
ATOM 674 C C . GLU A 1 90 ? -0.408 -1.204 5.273 1 96.69 90 GLU A C 1
ATOM 676 O O . GLU A 1 90 ? -1.178 -1.04 4.324 1 96.69 90 GLU A O 1
ATOM 681 N N . GLY A 1 91 ? 0.773 -0.655 5.418 1 97.5 91 GLY A N 1
ATOM 682 C CA . GLY A 1 91 ? 1.332 0.057 4.281 1 97.5 91 GLY A CA 1
ATOM 683 C C . GLY A 1 91 ? 0.717 1.429 4.074 1 97.5 91 GLY A C 1
ATOM 684 O O . GLY A 1 91 ? 0.907 2.049 3.025 1 97.5 91 GLY A O 1
ATOM 685 N N . LEU A 1 92 ? -0.085 1.8 5.055 1 97.94 92 LEU A N 1
ATOM 686 C CA . LEU A 1 92 ? -0.678 3.131 5.008 1 97.94 92 LEU A CA 1
ATOM 687 C C . LEU A 1 92 ? -0.12 4.016 6.121 1 97.94 92 LEU A C 1
ATOM 689 O O . LEU A 1 92 ? -0.297 3.715 7.305 1 97.94 92 LEU A O 1
ATOM 693 N N . LEU A 1 93 ? 0.507 5.098 5.738 1 98.31 93 LEU A N 1
ATOM 694 C CA . LEU A 1 93 ? 1.002 6.086 6.691 1 98.31 93 LEU A CA 1
ATOM 695 C C . LEU A 1 93 ? -0.035 7.176 6.934 1 98.31 93 LEU A C 1
ATOM 697 O O . LEU A 1 93 ? -0.513 7.805 5.984 1 98.31 93 LEU A O 1
ATOM 701 N N . THR A 1 94 ? -0.362 7.367 8.156 1 98.06 94 THR A N 1
ATOM 702 C CA . THR A 1 94 ? -1.289 8.43 8.539 1 98.06 94 THR A CA 1
ATOM 703 C C . THR A 1 94 ? -0.601 9.453 9.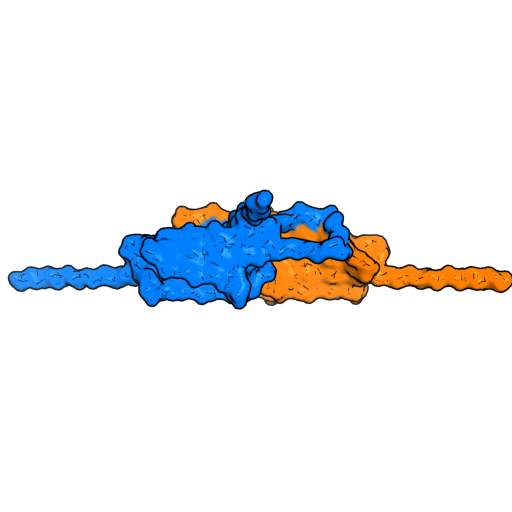438 1 98.06 94 THR A C 1
ATOM 705 O O . THR A 1 94 ? -0.088 9.102 10.5 1 98.06 94 THR A O 1
ATOM 708 N N . ILE A 1 95 ? -0.564 10.648 9.016 1 98.44 95 ILE A N 1
ATOM 709 C CA . ILE A 1 95 ? -0.03 11.75 9.805 1 98.44 95 ILE A CA 1
ATOM 710 C C . ILE A 1 95 ? -1.177 12.617 10.32 1 98.44 95 ILE A C 1
ATOM 712 O O . ILE A 1 95 ? -2.031 13.055 9.539 1 98.44 95 ILE A O 1
ATOM 716 N N . THR A 1 96 ? -1.157 12.867 11.578 1 98.25 96 THR A N 1
ATOM 717 C CA . THR A 1 96 ? -2.205 13.648 12.227 1 98.25 96 THR A CA 1
ATOM 718 C C . THR A 1 96 ? -1.644 14.961 12.766 1 98.25 96 THR A C 1
ATOM 720 O O . THR A 1 96 ? -0.661 14.961 13.508 1 98.25 96 THR A O 1
ATOM 723 N N . ILE A 1 97 ? -2.262 16.016 12.383 1 98.31 97 ILE A N 1
ATOM 724 C CA . ILE A 1 97 ? -1.887 17.344 12.844 1 98.31 97 ILE A CA 1
ATOM 725 C C . ILE A 1 97 ? -3.029 17.953 13.656 1 98.31 97 ILE A C 1
ATOM 727 O O . ILE A 1 97 ? -3.994 18.469 13.086 1 98.31 97 ILE A O 1
ATOM 731 N N . PRO A 1 98 ? -2.877 17.969 14.945 1 97.88 98 PRO A N 1
ATOM 732 C CA . PRO A 1 98 ? -3.934 18.578 15.75 1 97.88 98 PRO A CA 1
ATOM 733 C C . PRO A 1 98 ? -4.059 20.094 15.516 1 97.88 98 PRO A C 1
ATOM 735 O O . PRO A 1 98 ? -3.057 20.766 15.258 1 97.88 98 PRO A O 1
ATOM 738 N N . LYS A 1 99 ? -5.297 20.609 15.562 1 96.31 99 LYS A N 1
ATOM 739 C CA . LYS A 1 99 ? -5.512 22.047 15.484 1 96.31 99 LYS A CA 1
ATOM 740 C C . LYS A 1 99 ? -5.191 22.719 16.812 1 96.31 99 LYS A C 1
ATOM 742 O O . LYS A 1 99 ? -5.375 22.125 17.875 1 96.31 99 LYS A O 1
ATOM 747 N N . THR A 1 100 ? -4.742 24.016 16.688 1 91.31 100 THR A N 1
ATOM 748 C CA . THR A 1 100 ? -4.445 24.781 17.891 1 91.31 100 THR A CA 1
ATOM 749 C C . THR A 1 100 ? -5.73 25.297 18.547 1 91.31 100 THR A C 1
ATOM 751 O O . THR A 1 100 ? -6.699 25.594 17.844 1 91.31 100 THR A O 1
ATOM 754 N N . LYS A 1 101 ? -6.129 24.922 19.703 1 74.88 101 LYS A N 1
ATOM 755 C CA . LYS A 1 101 ? -7.289 25.453 20.406 1 74.88 101 LYS A CA 1
ATOM 756 C C . LYS A 1 101 ? -7.242 26.969 20.469 1 74.88 101 LYS A C 1
ATOM 758 O O . LYS A 1 101 ? -6.195 27.562 20.766 1 74.88 101 LYS A O 1
ATOM 763 N N . LYS A 1 102 ? -7.98 27.609 19.516 1 62.41 102 LYS A N 1
ATOM 764 C CA . LYS A 1 102 ? -8.102 29.047 19.688 1 62.41 102 LYS A CA 1
ATOM 765 C C . LYS A 1 102 ? -8.438 29.406 21.125 1 62.41 102 LYS A C 1
ATOM 767 O O . LYS A 1 102 ? -9.328 28.812 21.734 1 62.41 102 LYS A O 1
ATOM 772 N N . ARG A 1 103 ? -7.441 29.781 21.766 1 54.59 103 ARG A N 1
ATOM 773 C CA . ARG A 1 103 ? -7.785 30.391 23.047 1 54.59 103 ARG A CA 1
ATOM 774 C C . ARG A 1 103 ? -8.867 31.453 22.891 1 54.59 103 ARG A C 1
ATOM 776 O O . ARG A 1 103 ? -8.68 32.438 22.141 1 54.59 103 ARG A O 1
ATOM 783 N N . GLU A 1 104 ? -10.047 30.969 22.719 1 51.97 104 GLU A N 1
ATOM 784 C CA . GLU A 1 104 ? -11.047 32.031 22.828 1 51.97 104 GLU A CA 1
ATOM 785 C C . GLU A 1 104 ? -10.703 33 23.953 1 51.97 104 GLU A C 1
ATOM 787 O O . GLU A 1 104 ? -10.688 32.625 25.125 1 51.97 104 GLU A O 1
ATOM 792 N N . ILE A 1 105 ? -9.75 33.75 23.656 1 53.06 105 ILE A N 1
ATOM 793 C CA . ILE A 1 105 ? -9.578 34.812 24.641 1 53.06 105 ILE A CA 1
ATOM 794 C C . ILE A 1 105 ? -10.859 35.625 24.75 1 53.06 105 ILE A C 1
ATOM 796 O O . ILE A 1 105 ? -11.227 36.312 23.797 1 53.06 105 ILE A O 1
ATOM 800 N N . LYS A 1 106 ? -11.906 35.156 25.266 1 54.91 106 LYS A N 1
ATOM 801 C CA . LYS A 1 106 ? -13.031 36 25.656 1 54.91 106 LYS A CA 1
ATOM 802 C C . LYS A 1 106 ? -12.562 37.188 26.484 1 54.91 106 LYS A C 1
ATOM 804 O O . LYS A 1 106 ? -12.07 37 27.609 1 54.91 106 LYS A O 1
ATOM 809 N N . ILE A 1 107 ? -12.094 38.125 25.828 1 52.38 107 ILE A N 1
ATOM 810 C CA . ILE A 1 107 ? -11.875 39.344 26.578 1 52.38 107 ILE A CA 1
ATOM 811 C C . ILE A 1 107 ? -13.195 39.812 27.188 1 52.38 107 ILE A C 1
ATOM 813 O O . ILE A 1 107 ? -14.141 40.125 26.453 1 52.38 107 ILE A O 1
ATOM 817 N N . ASN A 1 108 ? -13.609 39.188 28.203 1 51.72 108 ASN A N 1
ATOM 818 C CA . ASN A 1 108 ? -14.672 39.844 28.953 1 51.72 108 ASN A CA 1
ATOM 819 C C . ASN A 1 108 ? -14.305 41.281 29.297 1 51.72 108 ASN A C 1
ATOM 821 O O . ASN A 1 108 ? -13.336 41.531 30.016 1 51.72 108 ASN A O 1
ATOM 825 N N . LEU A 1 109 ? -14.508 42.125 28.266 1 52.22 109 LEU A N 1
ATOM 826 C CA . LEU A 1 109 ? -14.43 43.531 28.641 1 52.22 109 LEU A CA 1
ATOM 827 C C . LEU A 1 109 ? -15.328 43.844 29.844 1 52.22 109 LEU A C 1
ATOM 829 O O . LEU A 1 109 ? -16.531 43.594 29.797 1 52.22 109 LEU A O 1
ATOM 833 N N . GLU A 1 110 ? -14.898 43.688 31.047 1 47.09 110 GLU A N 1
ATOM 834 C CA . GLU A 1 110 ? -15.609 44.344 32.125 1 47.09 110 GLU A CA 1
ATOM 835 C C . GLU A 1 110 ? -15.781 45.844 31.812 1 47.09 110 GLU A C 1
ATOM 837 O O . GLU A 1 110 ? -14.859 46.469 31.297 1 47.09 110 GLU A O 1
ATOM 842 N N . MET B 1 1 ? -31.562 0.477 -9.008 1 42.94 1 MET B N 1
ATOM 843 C CA . MET B 1 1 ? -30.453 1.307 -9.469 1 42.94 1 MET B CA 1
ATOM 844 C C . MET B 1 1 ? -29.125 0.623 -9.195 1 42.94 1 MET B C 1
ATOM 846 O O . MET B 1 1 ? -28.844 0.209 -8.07 1 42.94 1 MET B O 1
ATOM 850 N N . SER B 1 2 ? -28.562 -0.062 -10.016 1 48.66 2 SER B N 1
ATOM 851 C CA . SER B 1 2 ? -27.422 -0.958 -9.891 1 48.66 2 SER B CA 1
ATOM 852 C C . SER B 1 2 ? -26.203 -0.226 -9.336 1 48.66 2 SER B C 1
ATOM 854 O O . SER B 1 2 ? -25.734 0.753 -9.93 1 48.66 2 SER B O 1
ATOM 856 N N . VAL B 1 3 ? -26.109 0.07 -8.086 1 53.78 3 VAL B N 1
ATOM 857 C CA . VAL B 1 3 ? -25 0.748 -7.41 1 53.78 3 VAL B CA 1
ATOM 858 C C . VAL B 1 3 ? -23.672 0.227 -7.941 1 53.78 3 VAL B C 1
ATOM 860 O O . VAL B 1 3 ? -23.328 -0.94 -7.738 1 53.78 3 VAL B O 1
ATOM 863 N N . THR B 1 4 ? -23.312 0.506 -9.164 1 60.06 4 THR B N 1
ATOM 864 C CA . THR B 1 4 ? -22.109 0.045 -9.859 1 60.06 4 THR B CA 1
ATOM 865 C C . THR B 1 4 ? -20.859 0.346 -9.039 1 60.06 4 THR B C 1
ATOM 867 O O . THR B 1 4 ? -20.516 1.511 -8.836 1 60.06 4 THR B O 1
ATOM 870 N N . LYS B 1 5 ? -20.672 -0.554 -8.062 1 71.12 5 LYS B N 1
ATOM 871 C CA . LYS B 1 5 ? -19.469 -0.406 -7.242 1 71.12 5 LYS B CA 1
ATOM 872 C C . LYS B 1 5 ? -18.234 -0.216 -8.117 1 71.12 5 LYS B C 1
ATOM 874 O O . LYS B 1 5 ? -18.078 -0.883 -9.141 1 71.12 5 LYS B O 1
ATOM 879 N N . THR B 1 6 ? -17.703 0.958 -8.094 1 86.69 6 THR B N 1
ATOM 880 C CA . THR B 1 6 ? -16.516 1.291 -8.891 1 86.69 6 THR B CA 1
ATOM 881 C C . THR B 1 6 ? -15.359 0.354 -8.562 1 86.69 6 THR B C 1
ATOM 883 O O . THR B 1 6 ? -15.031 0.157 -7.391 1 86.69 6 THR B O 1
ATOM 886 N N . THR B 1 7 ? -15 -0.455 -9.562 1 93.25 7 THR B N 1
ATOM 887 C CA . THR B 1 7 ? -13.852 -1.331 -9.383 1 93.25 7 THR B CA 1
ATOM 888 C C . THR B 1 7 ? -12.555 -0.597 -9.719 1 93.25 7 THR B C 1
ATOM 890 O O . THR B 1 7 ? -12.453 0.048 -10.766 1 93.25 7 THR B O 1
ATOM 893 N N . ILE B 1 8 ? -11.672 -0.563 -8.781 1 94.94 8 ILE B N 1
ATOM 894 C CA . ILE B 1 8 ? -10.391 0.098 -9.016 1 94.94 8 ILE B CA 1
ATOM 895 C C . ILE B 1 8 ? -9.312 -0.948 -9.281 1 94.94 8 ILE B C 1
ATOM 897 O O . ILE B 1 8 ? -9.492 -2.129 -8.977 1 94.94 8 ILE B O 1
ATOM 901 N N . THR B 1 9 ? -8.289 -0.483 -9.914 1 94.44 9 THR B N 1
ATOM 902 C CA . THR B 1 9 ? -7.176 -1.375 -10.219 1 94.44 9 THR B CA 1
ATOM 903 C C . THR B 1 9 ? -6.09 -1.273 -9.148 1 94.44 9 THR B C 1
ATOM 905 O O . THR B 1 9 ? -5.527 -0.199 -8.922 1 94.44 9 THR B O 1
ATOM 908 N N . ALA B 1 10 ? -5.852 -2.369 -8.562 1 96.56 10 ALA B N 1
ATOM 909 C CA . ALA B 1 10 ? -4.738 -2.395 -7.617 1 96.56 10 ALA B CA 1
ATOM 910 C C . ALA B 1 10 ? -3.408 -2.58 -8.344 1 96.56 10 ALA B C 1
ATOM 912 O O . ALA B 1 10 ? -3.252 -3.51 -9.141 1 96.56 10 ALA B O 1
ATOM 913 N N . PRO B 1 11 ? -2.479 -1.715 -8.109 1 97.19 11 PRO B N 1
ATOM 914 C CA . PRO B 1 11 ? -1.18 -1.949 -8.742 1 97.19 11 PRO B CA 1
ATOM 915 C C . PRO B 1 11 ? -0.622 -3.34 -8.453 1 97.19 11 PRO B C 1
ATOM 917 O O . PRO B 1 11 ? -0.624 -3.779 -7.301 1 97.19 11 PRO B O 1
ATOM 920 N N . SER B 1 12 ? -0.228 -4.012 -9.531 1 97.75 12 SER B N 1
ATOM 921 C CA . SER B 1 12 ? 0.271 -5.375 -9.375 1 97.75 12 SER B CA 1
ATOM 922 C C . SER B 1 12 ? 1.361 -5.688 -10.391 1 97.75 12 SER B C 1
ATOM 924 O O . SER B 1 12 ? 1.46 -5.023 -11.43 1 97.75 12 SER B O 1
ATOM 926 N N . ASP B 1 13 ? 2.252 -6.59 -9.984 1 96.94 13 ASP B N 1
ATOM 927 C CA . ASP B 1 13 ? 3.232 -7.129 -10.922 1 96.94 13 ASP B CA 1
ATOM 928 C C . ASP B 1 13 ? 3.471 -8.617 -10.68 1 96.94 13 ASP B C 1
ATOM 930 O O . ASP B 1 13 ? 3.002 -9.164 -9.68 1 96.94 13 ASP B O 1
ATOM 934 N N . SER B 1 14 ? 3.951 -9.25 -11.688 1 97.38 14 SER B N 1
ATOM 935 C CA . SER B 1 14 ? 4.266 -10.664 -11.562 1 97.38 14 SER B CA 1
ATOM 936 C C . SER B 1 14 ? 5.68 -10.969 -12.047 1 97.38 14 SER B C 1
ATOM 938 O O . SER B 1 14 ? 6.195 -10.289 -12.938 1 97.38 14 SER B O 1
ATOM 940 N N . PHE B 1 15 ? 6.242 -12.023 -11.414 1 97 15 PHE B N 1
ATOM 941 C CA . PHE B 1 15 ? 7.609 -12.445 -11.695 1 97 15 PHE B CA 1
ATOM 942 C C . PHE B 1 15 ? 7.695 -13.961 -11.781 1 97 15 PHE B C 1
ATOM 944 O O . PHE B 1 15 ? 6.832 -14.672 -11.258 1 97 15 PHE B O 1
ATOM 951 N N . GLU B 1 16 ? 8.773 -14.32 -12.453 1 96.25 16 GLU B N 1
ATOM 952 C CA . GLU B 1 16 ? 9.102 -15.742 -12.516 1 96.25 16 GLU B CA 1
ATOM 953 C C . GLU B 1 16 ? 10.508 -16 -11.977 1 96.25 16 GLU B C 1
ATOM 955 O O . GLU B 1 16 ? 11.453 -15.281 -12.305 1 96.25 16 GLU B O 1
ATOM 960 N N . THR B 1 17 ? 10.609 -17 -11.109 1 94.56 17 THR B N 1
ATOM 961 C CA . THR B 1 17 ? 11.891 -17.516 -10.648 1 94.56 17 THR B CA 1
ATOM 962 C C . THR B 1 17 ? 12.094 -18.969 -11.109 1 94.56 17 THR B C 1
ATOM 964 O O . THR B 1 17 ? 11.25 -19.516 -11.82 1 94.56 17 THR B O 1
ATOM 967 N N . ALA B 1 18 ? 13.203 -19.469 -10.734 1 93.25 18 ALA B N 1
ATOM 968 C CA . ALA B 1 18 ? 13.461 -20.859 -11.102 1 93.25 18 ALA B CA 1
ATOM 969 C C . ALA B 1 18 ? 12.461 -21.797 -10.43 1 93.25 18 ALA B C 1
ATOM 971 O O . ALA B 1 18 ? 12.023 -22.781 -11.023 1 93.25 18 ALA B O 1
ATOM 972 N N . ALA B 1 19 ? 12.016 -21.438 -9.297 1 95.38 19 ALA B N 1
ATOM 973 C CA . ALA B 1 19 ? 11.25 -22.375 -8.477 1 95.38 19 ALA B CA 1
ATOM 974 C C . ALA B 1 19 ? 9.773 -21.984 -8.438 1 95.38 19 ALA B C 1
ATOM 976 O O . ALA B 1 19 ? 8.922 -22.797 -8.078 1 95.38 19 ALA B O 1
ATOM 977 N N . SER B 1 20 ? 9.516 -20.703 -8.75 1 97.12 20 SER B N 1
ATOM 978 C CA . SER B 1 20 ? 8.148 -20.266 -8.484 1 97.12 20 SER B CA 1
ATOM 979 C C . SER B 1 20 ? 7.773 -19.062 -9.344 1 97.12 20 SER B C 1
ATOM 981 O O . SER B 1 20 ? 8.633 -18.469 -9.992 1 97.12 20 SER B O 1
ATOM 983 N N . TYR B 1 21 ? 6.52 -18.781 -9.445 1 97.12 21 TYR B N 1
ATOM 984 C CA . TYR B 1 21 ? 5.965 -17.5 -9.898 1 97.12 21 TYR B CA 1
ATOM 985 C C . TYR B 1 21 ? 5.512 -16.656 -8.711 1 97.12 21 TYR B C 1
ATOM 987 O O . TYR B 1 21 ? 5 -17.188 -7.723 1 97.12 21 TYR B O 1
ATOM 995 N N . LEU B 1 22 ? 5.676 -15.352 -8.859 1 97.44 22 LEU B N 1
ATOM 996 C CA . LEU B 1 22 ? 5.285 -14.422 -7.809 1 97.44 22 LEU B CA 1
ATOM 997 C C . LEU B 1 22 ? 4.32 -13.367 -8.344 1 97.44 22 LEU B C 1
ATOM 999 O O . LEU B 1 22 ? 4.523 -12.836 -9.438 1 97.44 22 LEU B O 1
ATOM 1003 N N . ILE B 1 23 ? 3.279 -13.164 -7.613 1 97.81 23 ILE B N 1
ATOM 1004 C CA . ILE B 1 23 ? 2.367 -12.055 -7.871 1 97.81 23 ILE B CA 1
ATOM 1005 C C . ILE B 1 23 ? 2.359 -11.102 -6.68 1 97.81 23 ILE B C 1
ATOM 1007 O O . ILE B 1 23 ? 2.125 -11.523 -5.543 1 97.81 23 ILE B O 1
ATOM 1011 N N . ASN B 1 24 ? 2.701 -9.844 -6.953 1 97.69 24 ASN B N 1
ATOM 1012 C CA . ASN B 1 24 ? 2.656 -8.82 -5.922 1 97.69 24 ASN B CA 1
ATOM 1013 C C . ASN B 1 24 ? 1.525 -7.824 -6.172 1 97.69 24 ASN B C 1
ATOM 1015 O O . ASN B 1 24 ? 1.405 -7.277 -7.266 1 97.69 24 ASN B O 1
ATOM 1019 N N . ILE B 1 25 ? 0.699 -7.613 -5.207 1 98.19 25 ILE B N 1
ATOM 1020 C CA . ILE B 1 25 ? -0.437 -6.703 -5.309 1 98.19 25 ILE B CA 1
ATOM 1021 C C . ILE B 1 25 ? -0.391 -5.691 -4.164 1 98.19 25 ILE B C 1
ATOM 1023 O O . ILE B 1 25 ? -0.255 -6.066 -3 1 98.19 25 ILE B O 1
ATOM 1027 N N . GLU B 1 26 ? -0.497 -4.422 -4.465 1 98.31 26 GLU B N 1
ATOM 1028 C CA . GLU B 1 26 ? -0.5 -3.395 -3.428 1 98.31 26 GLU B CA 1
ATOM 1029 C C . GLU B 1 26 ? -1.906 -3.168 -2.879 1 98.31 26 GLU B C 1
ATOM 1031 O O . GLU B 1 26 ? -2.814 -2.783 -3.619 1 98.31 26 GLU B O 1
ATOM 1036 N N . LEU B 1 27 ? -2.039 -3.389 -1.561 1 98.19 27 LEU B N 1
ATOM 1037 C CA . LEU B 1 27 ? -3.307 -3.227 -0.854 1 98.19 27 LEU B CA 1
ATOM 1038 C C . LEU B 1 27 ? -3.125 -2.373 0.397 1 98.19 27 LEU B C 1
ATOM 1040 O O . LEU B 1 27 ? -3.428 -2.818 1.507 1 98.19 27 LEU B O 1
ATOM 1044 N N . PRO B 1 28 ? -2.742 -1.206 0.18 1 97.75 28 PRO B N 1
ATOM 1045 C CA . PRO B 1 28 ? -2.48 -0.372 1.355 1 97.75 28 PRO B CA 1
ATOM 1046 C C . PRO B 1 28 ? -3.74 -0.081 2.166 1 97.75 28 PRO B C 1
ATOM 1048 O O . PRO B 1 28 ? -4.766 0.309 1.602 1 97.75 28 PRO B O 1
ATOM 1051 N N . GLY B 1 29 ? -3.65 -0.226 3.451 1 96.75 29 GLY B N 1
ATOM 1052 C CA . GLY B 1 29 ? -4.742 0.14 4.336 1 96.75 29 GLY B CA 1
ATOM 1053 C C . GLY B 1 29 ? -5.797 -0.944 4.465 1 96.75 29 GLY B C 1
ATOM 1054 O O . GLY B 1 29 ? -6.844 -0.73 5.082 1 96.75 29 GLY B O 1
ATOM 1055 N N . ILE B 1 30 ? -5.516 -2.064 3.865 1 97.38 30 ILE B N 1
ATOM 1056 C CA . ILE B 1 30 ? -6.488 -3.15 3.912 1 97.38 30 ILE B CA 1
ATOM 1057 C C . ILE B 1 30 ? -5.969 -4.27 4.812 1 97.38 30 ILE B C 1
ATOM 1059 O O . ILE B 1 30 ? -4.855 -4.766 4.613 1 97.38 30 ILE B O 1
ATOM 1063 N N . ALA B 1 31 ? -6.738 -4.637 5.742 1 96.25 31 ALA B N 1
ATOM 1064 C CA . ALA B 1 31 ? -6.355 -5.691 6.68 1 96.25 31 ALA B CA 1
ATOM 1065 C C . ALA B 1 31 ? -6.469 -7.07 6.031 1 96.25 31 ALA B C 1
ATOM 1067 O O . ALA B 1 31 ? -7.273 -7.266 5.117 1 96.25 31 ALA B O 1
ATOM 1068 N N . LYS B 1 32 ? -5.668 -7.969 6.5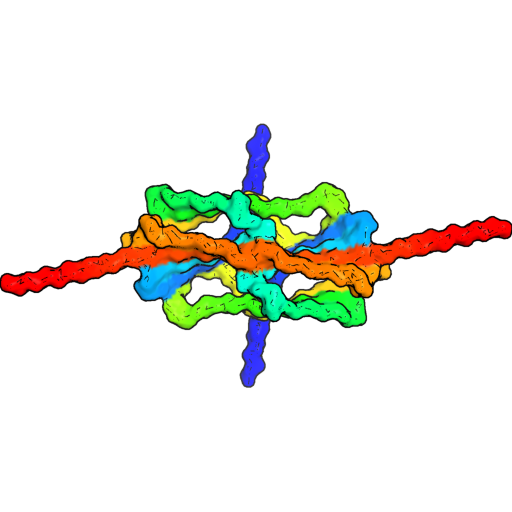9 1 96.75 32 LYS B N 1
ATOM 1069 C CA . LYS B 1 32 ? -5.656 -9.336 6.078 1 96.75 32 LYS B CA 1
ATOM 1070 C C . LYS B 1 32 ? -7.062 -9.938 6.078 1 96.75 32 LYS B C 1
ATOM 1072 O O . LYS B 1 32 ? -7.453 -10.609 5.125 1 96.75 32 LYS B O 1
ATOM 1077 N N . LYS B 1 33 ? -7.836 -9.703 7.117 1 96.5 33 LYS B N 1
ATOM 1078 C CA . LYS B 1 33 ? -9.164 -10.281 7.277 1 96.5 33 LYS B CA 1
ATOM 1079 C C . LYS B 1 33 ? -10.125 -9.766 6.207 1 96.5 33 LYS B C 1
ATOM 1081 O O . LYS B 1 33 ? -11.172 -10.367 5.961 1 96.5 33 LYS B O 1
ATOM 1086 N N . ASP B 1 34 ? -9.797 -8.68 5.582 1 97.12 34 ASP B N 1
ATOM 1087 C CA . ASP B 1 34 ? -10.68 -8.047 4.605 1 97.12 34 ASP B CA 1
ATOM 1088 C C . ASP B 1 34 ? -10.266 -8.406 3.18 1 97.12 34 ASP B C 1
ATOM 1090 O O . ASP B 1 34 ? -10.758 -7.816 2.217 1 97.12 34 ASP B O 1
ATOM 1094 N N . VAL B 1 35 ? -9.359 -9.281 3.031 1 98.19 35 VAL B N 1
ATOM 1095 C CA . VAL B 1 35 ? -8.922 -9.742 1.72 1 98.19 35 VAL B CA 1
ATOM 1096 C C . VAL B 1 35 ? -9.375 -11.188 1.502 1 98.19 35 VAL B C 1
ATOM 1098 O O . VAL B 1 35 ? -9.117 -12.055 2.336 1 98.19 35 VAL B O 1
ATOM 1101 N N . ASN B 1 36 ? -10.039 -11.383 0.383 1 98.25 36 ASN B N 1
ATOM 1102 C CA . ASN B 1 36 ? -10.477 -12.719 0.003 1 98.25 36 ASN B CA 1
ATOM 1103 C C . ASN B 1 36 ? -9.711 -13.242 -1.205 1 98.25 36 ASN B C 1
ATOM 1105 O O . ASN B 1 36 ? -9.609 -12.562 -2.227 1 98.25 36 ASN B O 1
ATOM 1109 N N . ILE B 1 37 ? -9.188 -14.398 -1.029 1 97.94 37 ILE B N 1
ATOM 1110 C CA . ILE B 1 37 ? -8.469 -15.047 -2.121 1 97.94 37 ILE B CA 1
ATOM 1111 C C . ILE B 1 37 ? -9.109 -16.406 -2.412 1 97.94 37 ILE B C 1
ATOM 1113 O O . ILE B 1 37 ? -9.312 -17.219 -1.502 1 97.94 37 ILE B O 1
ATOM 1117 N N . ASP B 1 38 ? -9.383 -16.625 -3.613 1 96.81 38 ASP B N 1
ATOM 1118 C CA . ASP B 1 38 ? -9.961 -17.891 -4.059 1 96.81 38 ASP B CA 1
ATOM 1119 C C . ASP B 1 38 ? -9.18 -18.453 -5.246 1 96.81 38 ASP B C 1
ATOM 1121 O O . ASP B 1 38 ? -8.742 -17.703 -6.121 1 96.81 38 ASP B O 1
ATOM 1125 N N . ILE B 1 39 ? -9.047 -19.688 -5.227 1 95.19 39 ILE B N 1
ATOM 1126 C CA . ILE B 1 39 ? -8.414 -20.375 -6.344 1 95.19 39 ILE B CA 1
ATOM 1127 C C . ILE B 1 39 ? -9.359 -21.438 -6.902 1 95.19 39 ILE B C 1
ATOM 1129 O O . ILE B 1 39 ? -9.703 -22.406 -6.211 1 95.19 39 ILE B O 1
ATOM 1133 N N . SER B 1 40 ? -9.781 -21.25 -8.102 1 94.19 40 SER B N 1
ATOM 1134 C CA . SER B 1 40 ? -10.672 -22.172 -8.773 1 94.19 40 SER B CA 1
ATOM 1135 C C . SER B 1 40 ? -10.367 -22.25 -10.266 1 94.19 40 SER B C 1
ATOM 1137 O O . SER B 1 40 ? -10.172 -21.234 -10.922 1 94.19 40 SER B O 1
ATOM 1139 N N . GLU B 1 41 ? -10.328 -23.469 -10.758 1 93.5 41 GLU B N 1
ATOM 1140 C CA . GLU B 1 41 ? -10.094 -23.703 -12.18 1 93.5 41 GLU B CA 1
ATOM 1141 C C . GLU B 1 41 ? -8.82 -23 -12.656 1 93.5 41 GLU B C 1
ATOM 1143 O O . GLU B 1 41 ? -8.836 -22.312 -13.68 1 93.5 41 GLU B O 1
ATOM 1148 N N . ASN B 1 42 ? -7.832 -22.984 -11.906 1 94.25 42 ASN B N 1
ATOM 1149 C CA . ASN B 1 42 ? -6.516 -22.438 -12.227 1 94.25 42 ASN B CA 1
ATOM 1150 C C . ASN B 1 42 ? -6.539 -20.922 -12.328 1 94.25 42 ASN B C 1
ATOM 1152 O O . ASN B 1 42 ? -5.773 -20.328 -13.086 1 94.25 42 ASN B O 1
ATOM 1156 N N . ILE B 1 43 ? -7.559 -20.438 -11.648 1 97.19 43 ILE B N 1
ATOM 11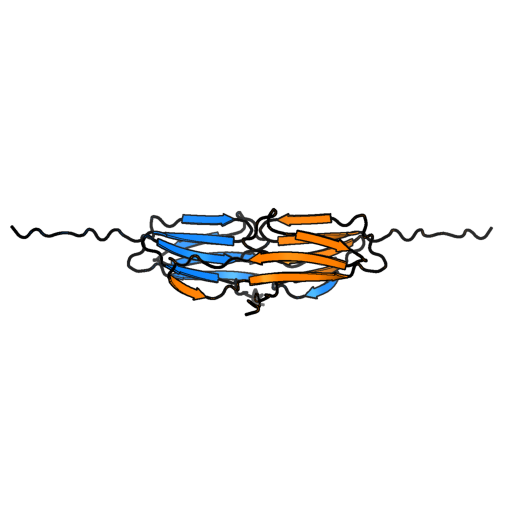57 C CA . ILE B 1 43 ? -7.641 -18.984 -11.594 1 97.19 43 ILE B CA 1
ATOM 1158 C C . ILE B 1 43 ? -7.539 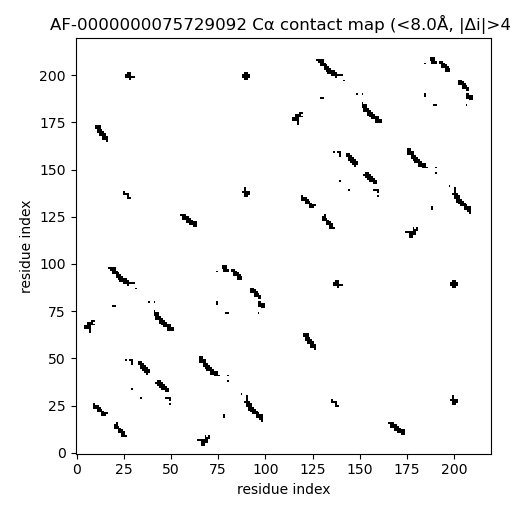-18.516 -10.148 1 97.19 43 ILE B C 1
ATOM 1160 O O . ILE B 1 43 ? -8.242 -19.016 -9.266 1 97.19 43 ILE B O 1
ATOM 1164 N N . ILE B 1 44 ? -6.633 -17.672 -9.938 1 98 44 ILE B N 1
ATOM 1165 C CA . ILE B 1 44 ? -6.512 -17.031 -8.641 1 98 44 ILE B CA 1
ATOM 1166 C C . ILE B 1 44 ? -7.328 -15.734 -8.625 1 98 44 ILE B C 1
ATOM 1168 O O . ILE B 1 44 ? -7.129 -14.867 -9.477 1 98 44 ILE B O 1
ATOM 1172 N N . SER B 1 45 ? -8.266 -15.602 -7.734 1 98 45 SER B N 1
ATOM 1173 C CA . SER B 1 45 ? -9.086 -14.398 -7.613 1 98 45 SER B CA 1
ATOM 1174 C C . SER B 1 45 ? -8.859 -13.703 -6.277 1 98 45 SER B C 1
ATOM 1176 O O . SER B 1 45 ? -8.898 -14.344 -5.223 1 98 45 SER B O 1
ATOM 1178 N N . VAL B 1 46 ? -8.594 -12.445 -6.395 1 98.31 46 VAL B N 1
ATOM 1179 C CA . VAL B 1 46 ? -8.398 -11.641 -5.191 1 98.31 46 VAL B CA 1
ATOM 1180 C C . VAL B 1 46 ? -9.461 -10.547 -5.121 1 98.31 46 VAL B C 1
ATOM 1182 O O . VAL B 1 46 ? -9.672 -9.812 -6.09 1 98.31 46 VAL B O 1
ATOM 1185 N N . LYS B 1 47 ? -10.117 -10.5 -3.984 1 98.25 47 LYS B N 1
ATOM 1186 C CA . LYS B 1 47 ? -11.133 -9.477 -3.764 1 98.25 47 LYS B CA 1
ATOM 1187 C C . LYS B 1 47 ? -10.875 -8.719 -2.463 1 98.25 47 LYS B C 1
ATOM 1189 O O . LYS B 1 47 ? -10.531 -9.32 -1.446 1 98.25 47 LYS B O 1
ATOM 1194 N N . ALA B 1 48 ? -11.047 -7.434 -2.525 1 97.94 48 ALA B N 1
ATOM 1195 C CA . ALA B 1 48 ? -10.938 -6.57 -1.35 1 97.94 48 ALA B CA 1
ATOM 1196 C C . ALA B 1 48 ? -11.68 -5.254 -1.565 1 97.94 48 ALA B C 1
ATOM 1198 O O . ALA B 1 48 ? -12.219 -5.004 -2.646 1 97.94 48 ALA B O 1
ATOM 1199 N N . GLU B 1 49 ? -11.742 -4.5 -0.466 1 96.81 49 GLU B N 1
ATOM 1200 C CA . GLU B 1 49 ? -12.398 -3.195 -0.543 1 96.81 49 GLU B CA 1
ATOM 1201 C C . GLU B 1 49 ? -11.539 -2.111 0.107 1 96.81 49 GLU B C 1
ATOM 1203 O O . GLU B 1 49 ? -11.133 -2.248 1.262 1 96.81 49 GLU B O 1
ATOM 1208 N N . LYS B 1 50 ? -11.227 -1.173 -0.735 1 95.94 50 LYS B N 1
ATOM 1209 C CA . LYS B 1 50 ? -10.562 0.013 -0.196 1 95.94 50 LYS B CA 1
ATOM 1210 C C . LYS B 1 50 ? -11.578 1.086 0.18 1 95.94 50 LYS B C 1
ATOM 1212 O O . LYS B 1 50 ? -12.125 1.769 -0.693 1 95.94 50 LYS B O 1
ATOM 1217 N N . LYS B 1 51 ? -11.727 1.295 1.396 1 92.12 51 LYS B N 1
ATOM 1218 C CA . LYS B 1 51 ? -12.758 2.201 1.881 1 92.12 51 LYS B CA 1
ATOM 1219 C C . LYS B 1 51 ? -12.273 3.646 1.884 1 92.12 51 LYS B C 1
ATOM 1221 O O . LYS B 1 51 ? -11.117 3.916 2.211 1 92.12 51 LYS B O 1
ATOM 1226 N N . GLY B 1 52 ? -13.188 4.535 1.534 1 87 52 GLY B N 1
ATOM 1227 C CA . GLY B 1 52 ? -12.891 5.957 1.504 1 87 52 GLY B CA 1
ATOM 1228 C C . GLY B 1 52 ? -13.031 6.625 2.857 1 87 52 GLY B C 1
ATOM 1229 O O . GLY B 1 52 ? -13.359 5.969 3.85 1 87 52 GLY B O 1
ATOM 1230 N N . PRO B 1 53 ? -12.797 7.945 2.836 1 84.69 53 PRO B N 1
ATOM 1231 C CA . PRO B 1 53 ? -12.875 8.688 4.094 1 84.69 53 PRO B CA 1
ATOM 1232 C C . PRO B 1 53 ? -14.305 8.773 4.645 1 84.69 53 PRO B C 1
ATOM 1234 O O . PRO B 1 53 ? -15.266 8.562 3.9 1 84.69 53 PRO B O 1
ATOM 1237 N N . CYS B 1 54 ? -14.336 9.109 5.922 1 86.44 54 CYS B N 1
ATOM 1238 C CA . CYS B 1 54 ? -15.617 9.281 6.59 1 86.44 54 CYS B CA 1
ATOM 1239 C C . CYS B 1 54 ? -16.344 10.523 6.078 1 86.44 54 CYS B C 1
ATOM 1241 O O . CYS B 1 54 ? -15.703 11.438 5.551 1 86.44 54 CYS B O 1
ATOM 1243 N N . LYS B 1 55 ? -17.578 10.625 6.371 1 85.19 55 LYS B N 1
ATOM 1244 C CA . LYS B 1 55 ? -18.406 11.734 5.91 1 85.19 55 LYS B CA 1
ATOM 1245 C C . LYS B 1 55 ? -18.031 13.031 6.609 1 85.19 55 LYS B C 1
ATOM 1247 O O . LYS B 1 55 ? -18.141 14.117 6.027 1 85.19 55 LYS B O 1
ATOM 1252 N N . ASP B 1 56 ? -17.531 12.898 7.797 1 87.94 56 ASP B N 1
ATOM 1253 C CA . ASP B 1 56 ? -17.234 14.086 8.594 1 87.94 56 ASP B CA 1
ATOM 1254 C C . ASP B 1 56 ? -15.875 14.664 8.219 1 87.94 56 ASP B C 1
ATOM 1256 O O . ASP B 1 56 ? -15.453 15.68 8.789 1 87.94 56 ASP B O 1
ATOM 1260 N N . TYR B 1 57 ? -15.258 14.07 7.312 1 91 57 TYR B N 1
ATOM 1261 C CA . TYR B 1 57 ? -13.945 14.547 6.871 1 91 57 TYR B CA 1
ATOM 1262 C C . TYR B 1 57 ? -14.078 15.461 5.66 1 91 57 TYR B C 1
ATOM 1264 O O . TYR B 1 57 ? -14.836 15.164 4.73 1 91 57 TYR B O 1
ATOM 1272 N N . THR B 1 58 ? -13.461 16.609 5.723 1 93.56 58 THR B N 1
ATOM 1273 C CA . THR B 1 58 ? -13.398 17.484 4.566 1 93.56 58 THR B CA 1
ATOM 1274 C C . THR B 1 58 ? -12.156 17.203 3.73 1 93.56 58 THR B C 1
ATOM 1276 O O . THR B 1 58 ? -11.031 17.359 4.207 1 93.56 58 THR B O 1
ATOM 1279 N N . LYS B 1 59 ? -12.406 16.906 2.518 1 94.19 59 LYS B N 1
ATOM 1280 C CA . LYS B 1 59 ? -11.305 16.578 1.629 1 94.19 59 LYS B CA 1
ATOM 1281 C C . LYS B 1 59 ? -10.523 17.812 1.213 1 94.19 59 LYS B C 1
ATOM 1283 O O . LYS B 1 59 ? -11.117 18.812 0.777 1 94.19 59 LYS B O 1
ATOM 1288 N N . ILE B 1 60 ? -9.266 17.797 1.382 1 94.56 60 ILE B N 1
ATOM 1289 C CA . ILE B 1 60 ? -8.398 18.891 0.975 1 94.56 60 ILE B CA 1
ATOM 1290 C C . ILE B 1 60 ? -7.699 18.547 -0.336 1 94.56 60 ILE B C 1
ATOM 1292 O O . ILE B 1 60 ? -7.676 19.344 -1.271 1 94.56 60 ILE B O 1
ATOM 1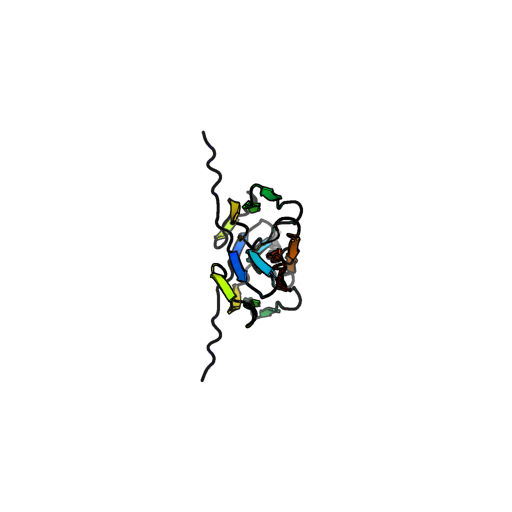296 N N . ASP B 1 61 ? -7.121 17.375 -0.472 1 92.94 61 ASP B N 1
ATOM 1297 C CA . ASP B 1 61 ? -6.453 16.844 -1.655 1 92.94 61 ASP B CA 1
ATOM 1298 C C . ASP B 1 61 ? -6.715 15.344 -1.799 1 92.94 61 ASP B C 1
ATOM 1300 O O . ASP B 1 61 ? -6.762 14.617 -0.804 1 92.94 61 ASP B O 1
ATOM 1304 N N . SER B 1 62 ? -6.941 14.93 -3.141 1 90.38 62 SER B N 1
ATOM 1305 C CA . SER B 1 62 ? -7.27 13.539 -3.406 1 90.38 62 SER B CA 1
ATOM 1306 C C . SER B 1 62 ? -6.281 12.914 -4.387 1 90.38 62 SER B C 1
ATOM 1308 O O . SER B 1 62 ? -6.16 13.359 -5.527 1 90.38 62 SER B O 1
ATOM 1310 N N . GLY B 1 63 ? -5.539 12.039 -3.9 1 94.19 63 GLY B N 1
ATOM 1311 C CA . GLY B 1 63 ? -4.621 11.328 -4.773 1 94.19 63 GLY B CA 1
ATOM 1312 C C . GLY B 1 63 ? -4.746 9.82 -4.668 1 94.19 63 GLY B C 1
ATOM 1313 O O . GLY B 1 63 ? -4.18 9.086 -5.48 1 94.19 63 GLY B O 1
ATOM 1314 N N . ARG B 1 64 ? -5.555 9.5 -3.73 1 95.56 64 ARG B N 1
ATOM 1315 C CA . ARG B 1 64 ? -5.805 8.07 -3.574 1 95.56 64 ARG B CA 1
ATOM 1316 C C . ARG B 1 64 ? -7.145 7.684 -4.191 1 95.56 64 ARG B C 1
ATOM 1318 O O . ARG B 1 64 ? -8.039 8.523 -4.324 1 95.56 64 ARG B O 1
ATOM 1325 N N . VAL B 1 65 ? -7.172 6.465 -4.617 1 94.19 65 VAL B N 1
ATOM 1326 C CA . VAL B 1 65 ? -8.414 5.949 -5.188 1 94.19 65 VAL B CA 1
ATOM 1327 C C . VAL B 1 65 ? -9.047 4.941 -4.23 1 94.19 65 VAL B C 1
ATOM 1329 O O . VAL B 1 65 ? -8.344 4.316 -3.432 1 94.19 65 VAL B O 1
ATOM 1332 N N . TYR B 1 66 ? -10.391 4.957 -4.336 1 94.88 66 TYR B N 1
ATOM 1333 C CA . TYR B 1 66 ? -11.148 4.094 -3.436 1 94.88 66 TYR B CA 1
ATOM 1334 C C . TYR B 1 66 ? -12.188 3.285 -4.199 1 94.88 66 TYR B C 1
ATOM 1336 O O . TYR B 1 66 ? -12.766 3.768 -5.18 1 94.88 66 TYR B O 1
ATOM 1344 N N . GLY B 1 67 ? -12.43 2.1 -3.699 1 96.25 67 GLY B N 1
ATOM 1345 C CA . GLY B 1 67 ? -13.406 1.237 -4.344 1 96.25 67 GLY B CA 1
ATOM 1346 C C . GLY B 1 67 ? -13.125 -0.239 -4.145 1 96.25 67 GLY B C 1
ATOM 1347 O O . GLY B 1 67 ? -12.328 -0.612 -3.281 1 96.25 67 GLY B O 1
ATOM 1348 N N . SER B 1 68 ? -13.852 -1.024 -4.914 1 97.31 68 SER B N 1
ATOM 1349 C CA . SER B 1 68 ? -13.695 -2.473 -4.844 1 97.31 68 SER B CA 1
ATOM 1350 C C . SER B 1 68 ? -12.547 -2.951 -5.727 1 97.31 68 SER B C 1
ATOM 1352 O O . SER B 1 68 ? -12.336 -2.418 -6.82 1 97.31 68 SER B O 1
ATOM 1354 N N . ILE B 1 69 ? -11.859 -3.924 -5.227 1 97.75 69 ILE B N 1
ATOM 1355 C CA . ILE B 1 69 ? -10.766 -4.551 -5.961 1 97.75 69 ILE B CA 1
ATOM 1356 C C . ILE B 1 69 ? -11.141 -5.984 -6.324 1 97.75 69 ILE B C 1
ATOM 1358 O O . ILE B 1 69 ? -11.555 -6.762 -5.461 1 97.75 69 ILE B O 1
ATOM 1362 N N . GLU B 1 70 ? -11.039 -6.242 -7.551 1 97.5 70 GLU B N 1
ATOM 1363 C CA . GLU B 1 70 ? -11.234 -7.594 -8.07 1 97.5 70 GLU B CA 1
ATOM 1364 C C . GLU B 1 70 ? -10.203 -7.926 -9.148 1 97.5 70 GLU B C 1
ATOM 1366 O O . GLU B 1 70 ? -10.344 -7.484 -10.289 1 97.5 70 GLU B O 1
ATOM 1371 N N . SER B 1 71 ? -9.211 -8.656 -8.734 1 97.5 71 SER B N 1
ATOM 1372 C CA . SER B 1 71 ? -8.133 -9.039 -9.641 1 97.5 71 SER B CA 1
ATOM 1373 C C . SER B 1 71 ? -8.047 -10.547 -9.805 1 97.5 71 SER B C 1
ATOM 1375 O O . SER B 1 71 ? -8.383 -11.297 -8.883 1 97.5 71 SER B O 1
ATOM 1377 N N . SER B 1 72 ? -7.602 -10.953 -10.977 1 97.25 72 SER B N 1
ATOM 1378 C CA . SER B 1 72 ? -7.453 -12.383 -11.203 1 97.25 72 SER B CA 1
ATOM 1379 C C . SER B 1 72 ? -6.207 -12.688 -12.031 1 97.25 72 SER B C 1
ATOM 1381 O O . SER B 1 72 ? -5.762 -11.852 -12.82 1 97.25 72 SER B O 1
ATOM 1383 N N . TRP B 1 73 ? -5.699 -13.852 -11.789 1 97.25 73 TRP B N 1
ATOM 1384 C CA . TRP B 1 73 ? -4.527 -14.336 -12.516 1 97.25 73 TRP B CA 1
ATOM 1385 C C . TRP B 1 73 ? -4.664 -15.82 -12.852 1 97.25 73 TRP B C 1
ATOM 1387 O O . TRP B 1 73 ? -5.176 -16.594 -12.039 1 97.25 73 TRP B O 1
ATOM 1397 N N . LYS B 1 74 ? -4.156 -16.219 -13.922 1 97.06 74 LYS B N 1
ATOM 1398 C CA . LYS B 1 74 ? -4.145 -17.625 -14.297 1 97.06 74 LYS B CA 1
ATOM 1399 C C . LYS B 1 74 ? -2.893 -18.328 -13.766 1 97.06 74 LYS B C 1
ATOM 1401 O O . LYS B 1 74 ? -1.79 -17.781 -13.852 1 97.06 74 LYS B O 1
ATOM 1406 N N . VAL B 1 75 ? -3.111 -19.5 -13.242 1 97.12 75 VAL B N 1
ATOM 1407 C CA . VAL B 1 75 ? -1.974 -20.312 -12.82 1 97.12 75 VAL B CA 1
ATOM 1408 C C . VAL B 1 75 ? -1.254 -20.859 -14.047 1 97.12 75 VAL B C 1
ATOM 1410 O O . VAL B 1 75 ? -1.876 -21.5 -14.898 1 97.12 75 VAL B O 1
ATOM 1413 N N . PRO B 1 76 ? 0.001 -20.625 -14.117 1 96 76 PRO B N 1
ATOM 1414 C CA . PRO B 1 76 ? 0.738 -21.156 -15.266 1 96 76 PRO B CA 1
ATOM 1415 C C . PRO B 1 76 ? 0.651 -22.672 -15.375 1 96 76 PRO B C 1
ATOM 1417 O O . PRO B 1 76 ? 0.422 -23.359 -14.375 1 96 76 PRO B O 1
ATOM 1420 N N . LYS B 1 77 ? 0.908 -23.219 -16.562 1 93.88 77 LYS B N 1
ATOM 1421 C CA . LYS B 1 77 ? 0.79 -24.641 -16.828 1 93.88 77 LYS B CA 1
ATOM 1422 C C . LYS B 1 77 ? 1.714 -25.438 -15.914 1 93.88 77 LYS B C 1
ATOM 1424 O O . LYS B 1 77 ? 1.349 -26.531 -15.445 1 93.88 77 LYS B O 1
ATOM 1429 N N . ASP B 1 78 ? 2.875 -24.922 -15.695 1 95.62 78 ASP B N 1
ATOM 1430 C CA . ASP B 1 78 ? 3.838 -25.656 -14.867 1 95.62 78 ASP B CA 1
ATOM 1431 C C . ASP B 1 78 ? 3.787 -25.172 -13.414 1 95.62 78 ASP B C 1
ATOM 1433 O O . ASP B 1 78 ? 4.723 -25.406 -12.648 1 95.62 78 ASP B O 1
ATOM 1437 N N . GLY B 1 79 ? 2.77 -24.391 -13.125 1 96.69 79 GLY B N 1
ATOM 1438 C CA . GLY B 1 79 ? 2.557 -24 -11.742 1 96.69 79 GLY B CA 1
ATOM 1439 C C . GLY B 1 79 ? 1.769 -25.031 -10.938 1 96.69 79 GLY B C 1
ATOM 1440 O O . GLY B 1 79 ? 0.828 -25.625 -11.453 1 96.69 79 GLY B O 1
ATOM 1441 N N . ASP B 1 80 ? 2.125 -25.25 -9.695 1 95.06 80 ASP B N 1
ATOM 1442 C CA . ASP B 1 80 ? 1.428 -26.156 -8.805 1 95.06 80 ASP B CA 1
ATOM 1443 C C . ASP B 1 80 ? 0.338 -25.438 -8.016 1 95.06 80 ASP B C 1
ATOM 1445 O O . ASP B 1 80 ? 0.607 -24.859 -6.961 1 95.06 80 ASP B O 1
ATOM 1449 N N . ALA B 1 81 ? -0.873 -25.547 -8.438 1 93.69 81 ALA B N 1
ATOM 1450 C CA . ALA B 1 81 ? -2 -24.812 -7.867 1 93.69 81 ALA B CA 1
ATOM 1451 C C . ALA B 1 81 ? -2.273 -25.266 -6.434 1 93.69 81 ALA B C 1
ATOM 1453 O O . ALA B 1 81 ? -2.826 -24.516 -5.633 1 93.69 81 ALA B O 1
ATOM 1454 N N . GLU B 1 82 ? -1.829 -26.422 -6.098 1 93.44 82 GLU B N 1
ATOM 1455 C CA . GLU B 1 82 ? -2.111 -27 -4.785 1 93.44 82 GLU B CA 1
ATOM 1456 C C . GLU B 1 82 ? -1.139 -26.469 -3.732 1 93.44 82 GLU B C 1
ATOM 1458 O O . GLU B 1 82 ? -1.364 -26.641 -2.533 1 93.44 82 GLU B O 1
ATOM 1463 N N . LYS B 1 83 ? -0.162 -25.828 -4.176 1 95.75 83 LYS B N 1
ATOM 1464 C CA . LYS B 1 83 ? 0.865 -25.406 -3.229 1 95.75 83 LYS B CA 1
ATOM 1465 C C . LYS B 1 83 ? 0.996 -23.891 -3.209 1 95.75 83 LYS B C 1
ATOM 1467 O O . LYS B 1 83 ? 1.998 -23.344 -2.73 1 95.75 83 LYS B O 1
ATOM 1472 N N . ILE B 1 84 ? 0.045 -23.281 -3.734 1 97.25 84 ILE B N 1
ATOM 1473 C CA . ILE B 1 84 ? 0.058 -21.828 -3.773 1 97.25 84 ILE B CA 1
ATOM 1474 C C . ILE B 1 84 ? -0.005 -21.281 -2.352 1 97.25 84 ILE B C 1
ATOM 1476 O O . ILE B 1 84 ? -0.757 -21.781 -1.515 1 97.25 84 ILE B O 1
ATOM 1480 N N . THR B 1 85 ? 0.825 -20.281 -2.059 1 97.56 85 THR B N 1
ATOM 1481 C CA . THR B 1 85 ? 0.801 -19.594 -0.775 1 97.56 85 THR B CA 1
ATOM 1482 C C . THR B 1 85 ? 0.646 -18.094 -0.977 1 97.56 85 THR B C 1
ATOM 1484 O O . THR B 1 85 ? 0.941 -17.562 -2.055 1 97.56 85 THR B O 1
ATOM 1487 N N . ALA B 1 86 ? 0.104 -17.422 0.025 1 97.94 86 ALA B N 1
ATOM 1488 C CA . ALA B 1 86 ? -0.07 -15.969 -0.026 1 97.94 86 ALA B CA 1
ATOM 1489 C C . ALA B 1 86 ? 0.266 -15.336 1.318 1 97.94 86 ALA B C 1
ATOM 1491 O O . ALA B 1 86 ? -0.021 -15.898 2.373 1 97.94 86 ALA B O 1
ATOM 1492 N N . ALA B 1 87 ? 0.878 -14.203 1.299 1 97.75 87 ALA B N 1
ATOM 1493 C CA . ALA B 1 87 ? 1.191 -13.43 2.496 1 97.75 87 ALA B CA 1
ATOM 1494 C C . ALA B 1 87 ? 0.903 -11.945 2.281 1 97.75 87 ALA B C 1
ATOM 1496 O O . ALA B 1 87 ? 1.189 -11.406 1.212 1 97.75 87 ALA B O 1
ATOM 1497 N N . LEU B 1 88 ? 0.296 -11.344 3.266 1 97.69 88 LEU B N 1
ATOM 1498 C CA . LEU B 1 88 ? 0.063 -9.906 3.246 1 97.69 88 LEU B CA 1
ATOM 1499 C C . LEU B 1 88 ? 0.892 -9.203 4.316 1 97.69 88 LEU B C 1
ATOM 1501 O O . LEU B 1 88 ? 0.633 -9.367 5.512 1 97.69 88 LEU B O 1
ATOM 1505 N N . ASN B 1 89 ? 1.91 -8.461 3.824 1 96.31 89 ASN B N 1
ATOM 1506 C CA . ASN B 1 89 ? 2.793 -7.719 4.723 1 96.31 89 ASN B CA 1
ATOM 1507 C C . ASN B 1 89 ? 2.936 -6.262 4.293 1 96.31 89 ASN B C 1
ATOM 1509 O O . ASN B 1 89 ? 3.201 -5.977 3.123 1 96.31 89 ASN B O 1
ATOM 1513 N N . GLU B 1 90 ? 2.695 -5.328 5.207 1 96.62 90 GLU B N 1
ATOM 1514 C CA . GLU B 1 90 ? 2.885 -3.908 4.934 1 96.62 90 GLU B CA 1
ATOM 1515 C C . GLU B 1 90 ? 2.064 -3.467 3.723 1 96.62 90 GLU B C 1
ATOM 1517 O O . GLU B 1 90 ? 2.555 -2.719 2.875 1 96.62 90 GLU B O 1
ATOM 1522 N N . GLY B 1 91 ? 0.894 -4.051 3.664 1 97.44 91 GLY B N 1
ATOM 1523 C CA . GLY B 1 91 ? -0.008 -3.646 2.598 1 97.44 91 GLY B CA 1
ATOM 1524 C C . GLY B 1 91 ? 0.366 -4.227 1.248 1 97.44 91 GLY B C 1
ATOM 1525 O O . GLY B 1 91 ? -0.148 -3.793 0.215 1 97.44 91 GLY B O 1
ATOM 1526 N N . LEU B 1 92 ? 1.333 -5.137 1.31 1 97.94 92 LEU B N 1
ATOM 1527 C CA . LEU B 1 92 ? 1.73 -5.82 0.084 1 97.94 92 LEU B CA 1
ATOM 1528 C C . LEU B 1 92 ? 1.355 -7.297 0.138 1 97.94 92 LEU B C 1
ATOM 1530 O O . LEU B 1 92 ? 1.849 -8.039 0.992 1 97.94 92 LEU B O 1
ATOM 1534 N N . LEU B 1 93 ? 0.523 -7.719 -0.788 1 98.25 93 LEU B N 1
ATOM 1535 C CA . LEU B 1 93 ? 0.154 -9.125 -0.918 1 98.25 93 LEU B CA 1
ATOM 1536 C C . LEU B 1 93 ? 1.075 -9.836 -1.901 1 98.25 93 LEU B C 1
ATOM 1538 O O . LEU B 1 93 ? 1.226 -9.406 -3.045 1 98.25 93 LEU B O 1
ATOM 1542 N N . THR B 1 94 ? 1.661 -10.875 -1.442 1 98.06 94 THR B N 1
ATOM 1543 C CA . THR B 1 94 ? 2.514 -11.695 -2.297 1 98.06 94 THR B CA 1
ATOM 1544 C C . THR B 1 94 ? 1.943 -13.102 -2.439 1 98.06 94 THR B C 1
ATOM 1546 O O . THR B 1 94 ? 1.75 -13.805 -1.443 1 98.06 94 THR B O 1
ATOM 1549 N N . ILE B 1 95 ? 1.663 -13.484 -3.615 1 98.38 95 ILE B N 1
ATOM 1550 C CA . ILE B 1 95 ? 1.205 -14.836 -3.922 1 98.38 95 ILE B CA 1
ATOM 1551 C C . ILE B 1 95 ? 2.324 -15.617 -4.602 1 98.38 95 ILE B C 1
ATOM 1553 O O . ILE B 1 95 ? 2.906 -15.148 -5.586 1 98.38 95 ILE B O 1
ATOM 1557 N N . THR B 1 96 ? 2.58 -16.766 -4.094 1 98.25 96 THR B N 1
ATOM 1558 C CA . THR B 1 96 ? 3.646 -17.625 -4.609 1 98.25 96 THR B CA 1
ATOM 1559 C C . THR B 1 96 ? 3.074 -18.906 -5.211 1 98.25 96 THR B C 1
ATOM 1561 O O . THR B 1 96 ? 2.312 -19.609 -4.555 1 98.25 96 THR B O 1
ATOM 1564 N N . ILE B 1 97 ? 3.449 -19.156 -6.41 1 98.31 97 ILE B N 1
ATOM 1565 C CA . ILE B 1 97 ? 3.033 -20.359 -7.121 1 98.31 97 ILE B CA 1
ATOM 1566 C C . ILE B 1 97 ? 4.254 -21.219 -7.43 1 98.31 97 ILE B C 1
ATOM 1568 O O . ILE B 1 97 ? 4.98 -20.953 -8.391 1 98.31 97 ILE B O 1
ATOM 1572 N N . PRO B 1 98 ? 4.426 -22.266 -6.684 1 97.88 98 PRO B N 1
ATOM 1573 C CA . PRO B 1 98 ? 5.562 -23.156 -6.977 1 97.88 98 PRO B CA 1
ATOM 1574 C C . PRO B 1 98 ? 5.438 -23.844 -8.336 1 97.88 98 PRO B C 1
ATOM 1576 O O . PRO B 1 98 ? 4.328 -24.156 -8.766 1 97.88 98 PRO B O 1
ATOM 1579 N N . LYS B 1 99 ? 6.578 -24.031 -9.016 1 96.25 99 LYS B N 1
ATOM 1580 C CA . LYS B 1 99 ? 6.586 -24.812 -10.258 1 96.25 99 LYS B CA 1
ATOM 1581 C C . LYS B 1 99 ? 6.516 -26.297 -9.984 1 96.25 99 LYS B C 1
ATOM 1583 O O . LYS B 1 99 ? 7.023 -26.781 -8.961 1 96.25 99 LYS B O 1
ATOM 1588 N N . THR B 1 100 ? 5.898 -27.031 -10.969 1 91.31 100 THR B N 1
ATOM 1589 C CA . THR B 1 100 ? 5.812 -28.484 -10.828 1 91.31 100 THR B CA 1
ATOM 1590 C C . THR B 1 100 ? 7.141 -29.141 -11.188 1 91.31 100 THR B C 1
ATOM 1592 O O . THR B 1 100 ? 7.871 -28.641 -12.055 1 91.31 100 THR B O 1
ATOM 1595 N N . LYS B 1 101 ? 7.848 -29.797 -10.344 1 74.75 101 LYS B N 1
ATOM 1596 C CA . LYS B 1 101 ? 9.062 -30.531 -10.664 1 74.75 101 LYS B CA 1
ATOM 1597 C C . LYS B 1 101 ? 8.844 -31.484 -11.828 1 74.75 101 LYS B C 1
ATOM 1599 O O . LYS B 1 101 ? 7.824 -32.188 -11.883 1 74.75 101 LYS B O 1
ATOM 1604 N N . LYS B 1 102 ? 9.266 -31.016 -13.031 1 62.22 102 LYS B N 1
ATOM 1605 C CA . LYS B 1 102 ? 9.242 -31.984 -14.125 1 62.22 102 LYS B CA 1
ATOM 1606 C C . LYS B 1 102 ? 9.812 -33.344 -13.68 1 62.22 102 LYS B C 1
ATOM 1608 O O . LYS B 1 102 ? 10.875 -33.375 -13.062 1 62.22 102 LYS B O 1
ATOM 1613 N N . ARG B 1 103 ? 8.922 -34.156 -13.398 1 54.5 103 ARG B N 1
ATOM 1614 C CA . ARG B 1 103 ? 9.445 -35.531 -13.25 1 54.5 103 ARG B CA 1
ATOM 1615 C C . ARG B 1 103 ? 10.32 -35.906 -14.445 1 54.5 103 ARG B C 1
ATOM 1617 O O . ARG B 1 103 ? 9.852 -35.875 -15.586 1 54.5 103 ARG B O 1
ATOM 1624 N N . GLU B 1 104 ? 11.5 -35.375 -14.406 1 51.84 104 GLU B N 1
ATOM 1625 C CA . GLU B 1 104 ? 12.352 -35.969 -15.43 1 51.84 104 GLU B CA 1
ATOM 1626 C C . GLU B 1 104 ? 12.125 -37.469 -15.508 1 51.84 104 GLU B C 1
ATOM 1628 O O . GLU B 1 104 ? 12.398 -38.219 -14.547 1 51.84 104 GLU B O 1
ATOM 1633 N N . ILE B 1 105 ? 11.062 -37.75 -16.078 1 53 105 ILE B N 1
ATOM 1634 C CA . ILE B 1 105 ? 10.969 -39.188 -16.344 1 53 105 ILE B CA 1
ATOM 1635 C C . ILE B 1 105 ? 12.148 -39.625 -17.219 1 53 105 ILE B C 1
ATOM 1637 O O . ILE B 1 105 ? 12.242 -39.25 -18.391 1 53 105 ILE B O 1
ATOM 1641 N N . LYS B 1 106 ? 13.328 -39.688 -16.766 1 54.69 106 LYS B N 1
ATOM 1642 C CA . LYS B 1 106 ? 14.398 -40.375 -17.469 1 54.69 106 LYS B CA 1
ATOM 1643 C C . LYS B 1 106 ? 13.977 -41.781 -17.875 1 54.69 106 LYS B C 1
ATOM 1645 O O . LYS B 1 106 ? 13.727 -42.625 -17.016 1 54.69 106 LYS B O 1
ATOM 1650 N N . ILE B 1 107 ? 13.281 -41.812 -18.891 1 52.47 107 ILE B N 1
ATOM 1651 C CA . ILE B 1 107 ? 13.078 -43.156 -19.438 1 52.47 107 ILE B CA 1
ATOM 1652 C C . ILE B 1 107 ? 14.43 -43.781 -19.75 1 52.47 107 ILE B C 1
ATOM 1654 O O . ILE B 1 107 ? 15.18 -43.312 -20.594 1 52.47 107 ILE B O 1
ATOM 1658 N N . ASN B 1 108 ? 15.094 -44.25 -18.766 1 51.81 108 ASN B N 1
ATOM 1659 C CA . ASN B 1 108 ? 16.203 -45.125 -19.094 1 51.81 108 ASN B CA 1
ATOM 1660 C C . ASN B 1 108 ? 15.766 -46.25 -20.031 1 51.81 108 ASN B C 1
ATOM 1662 O O . ASN B 1 108 ? 14.93 -47.094 -19.656 1 51.81 108 ASN B O 1
ATOM 1666 N N . LEU B 1 109 ? 15.711 -45.875 -21.297 1 51.53 109 LEU B N 1
ATOM 1667 C CA . LEU B 1 109 ? 15.57 -46.969 -22.25 1 51.53 109 LEU B CA 1
ATOM 1668 C C . LEU B 1 109 ? 16.641 -48.031 -22 1 51.53 109 LEU B C 1
ATOM 1670 O O . LEU B 1 109 ? 17.844 -47.719 -22.031 1 51.53 109 LEU B O 1
ATOM 1674 N N . GLU B 1 110 ? 16.469 -49 -21.156 1 47.16 110 GLU B N 1
ATOM 1675 C CA . GLU B 1 110 ? 17.312 -50.188 -21.266 1 47.16 110 GLU B CA 1
ATOM 1676 C C . GLU B 1 110 ? 17.344 -50.719 -22.703 1 47.16 110 GLU B C 1
ATOM 1678 O O . GLU B 1 110 ? 16.312 -50.719 -23.375 1 47.16 110 GLU B O 1
#